Protein AF-A0A1F9YRW4-F1 (afdb_monomer)

Solvent-accessible surface area (backbone atoms only — not comparable to full-atom values): 12627 Å² total; per-residue (Å²): 135,84,85,78,81,83,81,86,73,70,52,74,70,51,42,56,53,51,49,54,50,50,54,56,54,31,66,38,73,42,62,32,37,52,99,95,42,75,45,77,42,35,56,62,56,47,38,81,71,40,98,48,92,55,56,71,68,54,58,54,47,44,49,69,75,41,102,52,38,41,52,76,59,59,68,38,43,66,58,55,49,48,53,54,50,53,51,51,50,51,40,52,52,56,49,52,53,53,52,49,59,38,47,64,80,78,55,66,49,76,66,49,51,51,54,53,50,54,51,32,61,77,59,68,55,49,73,68,59,51,52,54,51,48,54,55,46,54,53,49,52,53,50,55,48,54,52,39,52,53,53,52,48,55,52,48,50,63,48,48,68,82,74,55,76,44,72,74,55,46,53,49,50,52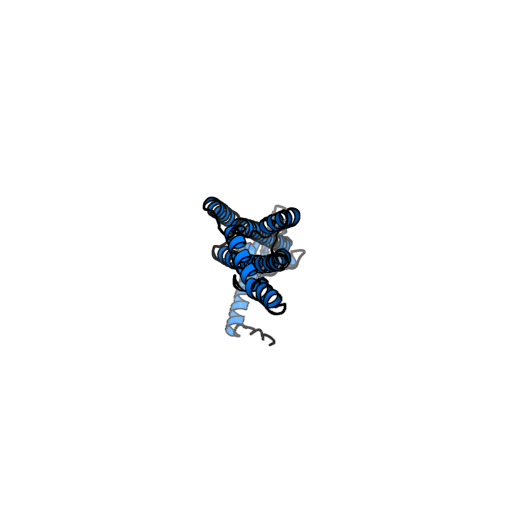,52,47,33,61,76,57,64,52,47,72,69,56,48,55,50,50,50,56,56,40,48,50,72,76,66,47,68,96,66,63,71,63,56,64,62,53,55,65,64,62,76,76,115

pLDDT: mean 85.44, std 13.88, range [39.53, 97.31]

Sequence (217 aa):
MKQRMNGYYLTPAGFSRASGLRERIAAVMVPVKMNGGTKYMRVADIDDATSVHITFCDIVREAIQGKGLDMDMLENIEARRRDALEAKEQASDVYKRALQTAWRDGRVTATERFLVEELRKHLEISEEQHRLLEIEIVRRLAQDHMEFRRIYRMVLEVALADRVISGPEGDILEGLRRVMRISRKEHEDLVKEVEVSVCGPPGCDKAASEEMLRVSR

Nearest PDB structures (foldseek):
  1utu-assembly1_A  TM=7.098E-01  e=7.280E+00  Homo sapiens
  2fmm-assembly1_E-2  TM=7.294E-01  e=6.555E+00  Homo sapiens
  3hu6-assembly1_A  TM=1.971E-01  e=2.419E+00  Homo sapiens

Secondary structure (DSSP, 8-state):
-----------HHHHHHHHHHHHHHHT-EEEEEETTEEEEEEGGGHHHHSSS---HHHHHHHHHHSSSEEHHHHHTHHHHHHHHHHHHHHHHHHHHHHHHHHTTTS---HHHHHHHHHHHHHTT--HHHHHHHHHHHHHHHHHHHHHHHHHHHHHHHHHTTTS---HHHHHHHHHHHHHTT--HHHHHHHHHHHHHHHH-STTHHHHHHHHHHHTT-

Radius of gyration: 34.43 Å; Cα contacts (8 Å, |Δi|>4): 131; chains: 1; bounding box: 100×35×89 Å

Structure (mmCIF, N/CA/C/O backbone):
data_AF-A0A1F9YRW4-F1
#
_entry.id   AF-A0A1F9YRW4-F1
#
loop_
_atom_site.group_PDB
_atom_site.id
_atom_site.type_symbol
_atom_site.label_atom_id
_atom_site.label_alt_id
_atom_site.label_comp_id
_atom_site.label_asym_id
_atom_site.label_entity_id
_atom_site.label_seq_id
_atom_site.pdbx_PDB_ins_code
_atom_site.Cartn_x
_atom_site.Cartn_y
_atom_site.Cartn_z
_atom_site.occupancy
_atom_site.B_iso_or_equiv
_atom_site.auth_seq_id
_atom_site.auth_comp_id
_atom_site.auth_asym_id
_atom_site.auth_atom_id
_atom_site.pdbx_PDB_model_num
ATOM 1 N N . MET A 1 1 ? 18.814 -13.203 17.967 1.00 50.06 1 MET A N 1
ATOM 2 C CA . MET A 1 1 ? 18.405 -12.478 19.193 1.00 50.06 1 MET A CA 1
ATOM 3 C C . MET A 1 1 ? 16.911 -12.679 19.395 1.00 50.06 1 MET A C 1
ATOM 5 O O . MET A 1 1 ? 16.150 -12.335 18.505 1.00 50.06 1 MET A O 1
ATOM 9 N N . LYS A 1 2 ? 16.490 -13.298 20.504 1.00 61.28 2 LYS A N 1
ATOM 10 C CA . LYS A 1 2 ? 15.071 -13.535 20.824 1.00 61.28 2 LYS A CA 1
ATOM 11 C C . LYS A 1 2 ? 14.555 -12.292 21.559 1.00 61.28 2 LYS A C 1
ATOM 13 O O . LYS A 1 2 ? 15.022 -12.020 22.663 1.00 61.28 2 LYS A O 1
ATOM 18 N N . GLN A 1 3 ? 13.679 -11.507 20.935 1.00 62.75 3 GLN A N 1
ATOM 19 C CA . GLN A 1 3 ? 13.088 -10.321 21.561 1.00 62.75 3 GLN A CA 1
ATOM 20 C C . GLN A 1 3 ? 12.291 -10.771 22.798 1.00 62.75 3 GLN A C 1
ATOM 22 O O . GLN A 1 3 ? 11.385 -11.595 22.687 1.00 62.75 3 GLN A O 1
ATOM 27 N N . ARG A 1 4 ? 12.668 -10.299 23.992 1.00 60.94 4 ARG A N 1
ATOM 28 C CA . ARG A 1 4 ? 11.878 -10.506 25.213 1.00 60.94 4 ARG A CA 1
ATOM 29 C C . ARG A 1 4 ? 10.867 -9.370 25.286 1.00 60.94 4 ARG A C 1
ATOM 31 O O . ARG A 1 4 ? 11.256 -8.214 25.407 1.00 60.94 4 ARG A O 1
ATOM 38 N N . MET A 1 5 ? 9.586 -9.695 25.148 1.00 62.00 5 MET A N 1
ATOM 39 C CA . MET A 1 5 ? 8.515 -8.719 25.311 1.00 62.00 5 MET A CA 1
ATOM 40 C C . MET A 1 5 ? 8.430 -8.353 26.796 1.00 62.00 5 MET A C 1
ATOM 42 O O . MET A 1 5 ? 8.149 -9.216 27.628 1.00 62.00 5 MET A O 1
ATOM 46 N N . ASN A 1 6 ? 8.712 -7.097 27.142 1.00 67.38 6 ASN A N 1
ATOM 47 C CA . ASN A 1 6 ? 8.473 -6.602 28.494 1.00 67.38 6 ASN A CA 1
ATOM 48 C C . ASN A 1 6 ? 6.956 -6.517 28.696 1.00 67.38 6 ASN A C 1
ATOM 50 O O . ASN A 1 6 ? 6.293 -5.669 28.104 1.00 67.38 6 ASN A O 1
ATOM 54 N N . GLY A 1 7 ? 6.402 -7.429 29.493 1.00 70.69 7 GLY A N 1
ATOM 55 C CA . GLY A 1 7 ? 5.008 -7.360 29.917 1.00 70.69 7 GLY A CA 1
ATOM 56 C C . GLY A 1 7 ? 4.849 -6.248 30.946 1.00 70.69 7 GLY A C 1
ATOM 57 O O . GLY A 1 7 ? 5.375 -6.353 32.053 1.00 70.69 7 GLY A O 1
ATOM 58 N N . TYR A 1 8 ? 4.150 -5.177 30.582 1.00 79.19 8 TYR A N 1
ATOM 59 C CA . TYR A 1 8 ? 3.763 -4.136 31.527 1.00 79.19 8 TYR A CA 1
ATOM 60 C C . TYR A 1 8 ? 2.470 -4.565 32.221 1.00 79.19 8 TYR A C 1
ATOM 62 O O . TYR A 1 8 ? 1.441 -4.742 31.571 1.00 79.19 8 TYR A O 1
ATOM 70 N N . TYR A 1 9 ? 2.528 -4.729 33.540 1.00 84.44 9 TYR A N 1
ATOM 71 C CA . TYR A 1 9 ? 1.367 -5.030 34.373 1.00 84.44 9 TYR A CA 1
ATOM 72 C C . TYR A 1 9 ? 0.992 -3.805 35.199 1.00 84.44 9 TYR A C 1
ATOM 74 O O . TYR A 1 9 ? 1.845 -2.993 35.564 1.00 84.44 9 TYR A O 1
ATOM 82 N N . LEU A 1 10 ? -0.294 -3.683 35.521 1.00 90.06 10 LEU A N 1
ATOM 83 C CA . LEU A 1 10 ? -0.730 -2.701 36.503 1.00 90.06 10 LEU A CA 1
ATOM 84 C C . LEU A 1 10 ? -0.132 -3.047 37.871 1.00 90.06 10 LEU A C 1
ATOM 86 O O . LEU A 1 10 ? -0.055 -4.215 38.254 1.00 90.06 10 LEU A O 1
ATOM 90 N N . THR A 1 11 ? 0.247 -2.022 38.636 1.00 94.19 11 THR A N 1
ATOM 91 C CA . THR A 1 11 ? 0.536 -2.199 40.065 1.00 94.19 11 THR A CA 1
ATOM 92 C C . THR A 1 11 ? -0.708 -2.742 40.773 1.00 94.19 11 THR A C 1
ATOM 94 O O . THR A 1 11 ? -1.817 -2.502 40.292 1.00 94.19 11 THR A O 1
ATOM 97 N N . PRO A 1 12 ? -0.588 -3.400 41.940 1.00 93.50 12 PRO A N 1
ATOM 98 C CA . PRO A 1 12 ? -1.755 -3.894 42.675 1.00 93.50 12 PRO A CA 1
ATOM 99 C C . PRO A 1 12 ? -2.827 -2.814 42.900 1.00 93.50 12 PRO A C 1
ATOM 101 O O . PRO A 1 12 ? -4.007 -3.038 42.650 1.00 93.50 12 PRO A O 1
ATOM 104 N N . ALA A 1 13 ? -2.410 -1.593 43.253 1.00 94.19 13 ALA A N 1
ATOM 105 C CA . ALA A 1 13 ? -3.314 -0.449 43.377 1.00 94.19 13 ALA A CA 1
ATOM 106 C C . ALA A 1 13 ? -3.946 -0.033 42.033 1.00 94.19 13 ALA A C 1
ATOM 108 O O . ALA A 1 13 ? -5.123 0.327 41.980 1.00 94.19 13 ALA A O 1
ATOM 109 N N . GLY A 1 14 ? -3.181 -0.075 40.936 1.00 93.94 14 GLY A N 1
ATOM 110 C CA . GLY A 1 14 ? -3.691 0.163 39.586 1.00 93.94 14 GLY A CA 1
ATOM 111 C C . GLY A 1 14 ? -4.725 -0.877 39.159 1.00 93.94 14 GLY A C 1
ATOM 112 O O . GLY A 1 14 ? -5.768 -0.504 38.626 1.00 93.94 14 GLY A O 1
ATOM 113 N N . PHE A 1 15 ? -4.474 -2.152 39.457 1.00 92.69 15 PHE A N 1
ATOM 114 C CA . PHE A 1 15 ? -5.386 -3.254 39.177 1.00 92.69 15 PHE A CA 1
ATOM 115 C C . PHE A 1 15 ? -6.702 -3.094 39.941 1.00 92.69 15 PHE A C 1
ATOM 117 O O . PHE A 1 15 ? -7.757 -3.121 39.318 1.00 92.69 15 PHE A O 1
ATOM 124 N N . SER A 1 16 ? -6.668 -2.820 41.251 1.00 94.94 16 SER A N 1
ATOM 125 C CA . SER A 1 16 ? -7.894 -2.609 42.036 1.00 94.94 16 SER A CA 1
ATOM 126 C C . SER A 1 16 ? -8.743 -1.454 41.499 1.00 94.94 16 SER A C 1
ATOM 128 O O . SER A 1 16 ? -9.963 -1.577 41.396 1.00 94.94 16 SER A O 1
ATOM 130 N N . ARG A 1 17 ? -8.111 -0.342 41.093 1.00 94.00 17 ARG A N 1
ATOM 131 C CA . ARG A 1 17 ? -8.827 0.783 40.465 1.00 94.00 17 ARG A CA 1
ATOM 132 C C . ARG A 1 17 ? -9.439 0.402 39.119 1.00 94.00 17 ARG A C 1
ATOM 134 O O . ARG A 1 17 ? -10.584 0.759 38.858 1.00 94.00 17 ARG A O 1
ATOM 141 N N . ALA A 1 18 ? -8.693 -0.310 38.277 1.00 92.56 18 ALA A N 1
ATOM 142 C CA . ALA A 1 18 ? -9.182 -0.767 36.980 1.00 92.56 18 ALA A CA 1
ATOM 143 C C . ALA A 1 18 ? -10.351 -1.756 37.131 1.00 92.56 18 ALA A C 1
ATOM 145 O O . ALA A 1 18 ? -11.354 -1.621 36.435 1.00 92.56 18 ALA A O 1
ATOM 146 N N . SER A 1 19 ? -10.267 -2.686 38.084 1.00 92.94 19 SER A N 1
ATOM 147 C CA . SER A 1 19 ? -11.342 -3.630 38.402 1.00 92.94 19 SER A CA 1
ATOM 148 C C . SER A 1 19 ? -12.598 -2.918 38.896 1.00 92.94 19 SER A C 1
ATOM 150 O O . SER A 1 19 ? -13.676 -3.170 38.365 1.00 92.94 19 SER A O 1
ATOM 152 N N . GLY A 1 20 ? -12.462 -1.950 39.809 1.00 95.12 20 GLY A N 1
ATOM 153 C CA . GLY A 1 20 ? -13.598 -1.142 40.260 1.00 95.12 20 GLY A CA 1
ATOM 154 C C . GLY A 1 20 ? -14.231 -0.317 39.131 1.00 95.12 20 GLY A C 1
ATOM 155 O O . GLY A 1 20 ? -15.450 -0.165 39.075 1.00 95.12 20 GLY A O 1
ATOM 156 N N . LEU A 1 21 ? -13.432 0.184 38.181 1.00 93.88 21 LEU A N 1
ATOM 157 C CA . LEU A 1 21 ? -13.958 0.850 36.986 1.00 93.88 21 LEU A CA 1
ATOM 158 C C . LEU A 1 21 ? -14.728 -0.130 36.090 1.00 93.88 21 LEU A C 1
ATOM 160 O O . LEU A 1 21 ? -15.828 0.193 35.645 1.00 93.88 21 LEU A O 1
ATOM 164 N N . ARG A 1 22 ? -14.171 -1.323 35.854 1.00 93.31 22 ARG A N 1
ATOM 165 C CA . ARG A 1 22 ? -14.809 -2.376 35.057 1.00 93.31 22 ARG A CA 1
ATOM 166 C C . ARG A 1 22 ? -16.153 -2.778 35.652 1.00 93.31 22 ARG A C 1
ATOM 168 O O . ARG A 1 22 ? -17.130 -2.822 34.919 1.00 93.31 22 ARG A O 1
ATOM 175 N N . GLU A 1 23 ? -16.217 -3.015 36.960 1.00 94.50 23 GLU A N 1
ATOM 176 C CA . GLU A 1 23 ? -17.456 -3.367 37.671 1.00 94.50 23 GLU A CA 1
ATOM 177 C C . GLU A 1 23 ? -18.516 -2.270 37.559 1.00 94.50 23 GLU A C 1
ATOM 179 O O . GLU A 1 23 ? -19.681 -2.550 37.279 1.00 94.50 23 GLU A O 1
ATOM 184 N N . ARG A 1 24 ? -18.107 -1.004 37.698 1.00 94.06 24 ARG A N 1
ATOM 185 C CA . ARG A 1 24 ? -19.016 0.131 37.520 1.00 94.06 24 ARG A CA 1
ATOM 186 C C . ARG A 1 24 ? -19.596 0.195 36.114 1.00 94.06 24 ARG A C 1
ATOM 188 O O . ARG A 1 24 ? -20.793 0.415 35.988 1.00 94.06 24 ARG A O 1
ATOM 195 N N . ILE A 1 25 ? -18.769 0.023 35.079 1.00 93.44 25 ILE A N 1
ATOM 196 C CA . ILE A 1 25 ? -19.223 0.046 33.678 1.00 93.44 25 ILE A CA 1
ATOM 197 C C . ILE A 1 25 ? -20.096 -1.179 33.380 1.00 93.44 25 ILE A C 1
ATOM 199 O O . ILE A 1 25 ? -21.133 -1.050 32.740 1.00 93.44 25 ILE A O 1
ATOM 203 N N . ALA A 1 26 ? -19.718 -2.347 33.898 1.00 93.00 26 ALA A N 1
ATOM 204 C CA . ALA A 1 26 ? -20.451 -3.601 33.757 1.00 93.00 26 ALA A CA 1
ATOM 205 C C . ALA A 1 26 ? -21.897 -3.508 34.268 1.00 93.00 26 ALA A C 1
ATOM 207 O O . ALA A 1 26 ? -22.795 -4.088 33.662 1.00 93.00 26 ALA A O 1
ATOM 208 N N . ALA A 1 27 ? -22.128 -2.753 35.347 1.00 93.94 27 ALA A N 1
ATOM 209 C CA . ALA A 1 27 ? -23.449 -2.559 35.939 1.00 93.94 27 ALA A CA 1
ATOM 210 C C . ALA A 1 27 ? -24.330 -1.516 35.219 1.00 93.94 27 ALA A C 1
ATOM 212 O O . ALA A 1 27 ? -25.505 -1.380 35.563 1.00 93.94 27 ALA A O 1
ATOM 213 N N . VAL A 1 28 ? -23.797 -0.763 34.248 1.00 93.00 28 VAL A N 1
ATOM 214 C CA . VAL A 1 28 ? -24.567 0.270 33.535 1.00 93.00 28 VAL A CA 1
ATOM 215 C C . VAL A 1 28 ? -25.634 -0.386 32.661 1.00 93.00 28 VAL A C 1
ATOM 217 O O . VAL A 1 28 ? -25.338 -1.292 31.886 1.00 93.00 28 VAL A O 1
ATOM 220 N N . MET A 1 29 ? -26.870 0.105 32.765 1.00 91.88 29 MET A N 1
ATOM 221 C CA . MET A 1 29 ? -27.978 -0.292 31.895 1.00 91.88 29 MET A CA 1
ATOM 222 C C . MET A 1 29 ? -27.952 0.534 30.612 1.00 91.88 29 MET A C 1
ATOM 224 O O . MET A 1 29 ? -28.029 1.762 30.663 1.00 91.88 29 MET A O 1
ATOM 228 N N . VAL A 1 30 ? -27.883 -0.137 29.466 1.00 90.81 30 VAL A N 1
ATOM 229 C CA . VAL A 1 30 ? -27.821 0.494 28.146 1.00 90.81 30 VAL A CA 1
ATOM 230 C C . VAL A 1 30 ? -28.976 0.023 27.258 1.00 90.81 30 VAL A C 1
ATOM 232 O O . VAL A 1 30 ? -29.364 -1.145 27.332 1.00 90.81 30 VAL A O 1
ATOM 235 N N . PRO A 1 31 ? -29.560 0.915 26.437 1.00 91.31 31 PRO A N 1
ATOM 236 C CA . PRO A 1 31 ? -30.550 0.531 25.442 1.00 91.31 31 PRO A CA 1
ATOM 237 C C . PRO A 1 31 ? -29.864 -0.176 24.267 1.00 91.31 31 PRO A C 1
ATOM 239 O O . PRO A 1 31 ? -28.989 0.396 23.615 1.00 91.31 31 PRO A O 1
ATOM 242 N N . VAL A 1 32 ? -30.294 -1.402 23.985 1.00 91.25 32 VAL A N 1
ATOM 243 C CA . VAL A 1 32 ? -29.816 -2.228 22.875 1.00 91.25 32 VAL A CA 1
ATOM 244 C C . VAL A 1 32 ? -30.978 -2.513 21.929 1.00 91.25 32 VAL A C 1
ATOM 246 O O . VAL A 1 32 ? -32.051 -2.943 22.360 1.00 91.25 32 VAL A O 1
ATOM 249 N N . LYS A 1 33 ? -30.788 -2.251 20.638 1.00 91.38 33 LYS A N 1
ATOM 250 C CA . LYS A 1 33 ? -31.767 -2.570 19.599 1.00 91.38 33 LYS A CA 1
ATOM 251 C C . LYS A 1 33 ? -31.717 -4.057 19.261 1.00 91.38 33 LYS A C 1
ATOM 253 O O . LYS A 1 33 ? -30.645 -4.602 19.012 1.00 91.38 33 LYS A O 1
ATOM 258 N N . MET A 1 34 ? -32.887 -4.689 19.257 1.00 87.31 34 MET A N 1
ATOM 259 C CA . MET A 1 34 ? -33.100 -6.096 18.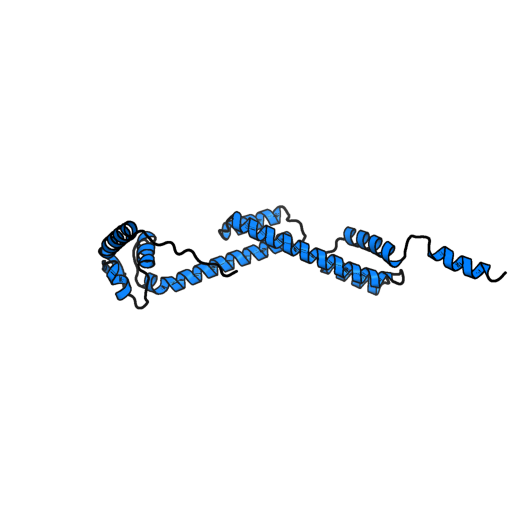916 1.00 87.31 34 MET A CA 1
ATOM 260 C C . MET A 1 34 ? -34.413 -6.226 18.146 1.00 87.31 34 MET A C 1
ATOM 262 O O . MET A 1 34 ? -35.455 -5.821 18.664 1.00 87.31 34 MET A O 1
ATOM 266 N N . ASN A 1 35 ? -34.394 -6.799 16.939 1.00 78.69 35 ASN A N 1
ATOM 267 C CA . ASN A 1 35 ? -35.601 -7.135 16.165 1.00 78.69 35 ASN A CA 1
ATOM 268 C C . ASN A 1 35 ? -36.640 -5.991 16.076 1.00 78.69 35 ASN A C 1
ATOM 270 O O . ASN A 1 35 ? -37.840 -6.210 16.229 1.00 78.69 35 ASN A O 1
ATOM 274 N N . GLY A 1 36 ? -36.179 -4.747 15.886 1.00 78.69 36 GLY A N 1
ATOM 275 C CA . GLY A 1 36 ? -37.037 -3.556 15.782 1.00 78.69 36 GLY A CA 1
ATOM 276 C C . GLY A 1 36 ? -37.523 -2.954 17.111 1.00 78.69 36 GLY A C 1
ATOM 277 O O . GLY A 1 36 ? -38.165 -1.906 17.095 1.00 78.69 36 GLY A O 1
ATOM 278 N N . GLY A 1 37 ? -37.197 -3.565 18.254 1.00 84.56 37 GLY A N 1
ATOM 279 C CA . GLY A 1 37 ? -37.450 -3.040 19.598 1.00 84.56 37 GLY A CA 1
ATOM 280 C C . GLY A 1 37 ? -36.170 -2.618 20.324 1.00 84.56 37 GLY A C 1
ATOM 281 O O . GLY A 1 37 ? -35.065 -2.975 19.924 1.00 84.56 37 GLY A O 1
ATOM 282 N N . THR A 1 38 ? -36.315 -1.871 21.420 1.00 90.62 38 THR A N 1
ATOM 283 C CA . THR A 1 38 ? -35.196 -1.497 22.301 1.00 90.62 38 THR A CA 1
ATOM 284 C C . THR A 1 38 ? -35.349 -2.207 23.638 1.00 90.62 38 THR A C 1
ATOM 286 O O . THR A 1 38 ? -36.368 -2.050 24.311 1.00 90.62 38 THR A O 1
ATOM 289 N N . LYS A 1 39 ? -34.328 -2.957 24.050 1.00 90.88 39 LYS A N 1
ATOM 290 C CA . LYS A 1 39 ? -34.265 -3.629 25.349 1.00 90.88 39 LYS A CA 1
ATOM 291 C C . LYS A 1 39 ? -33.147 -3.022 26.186 1.00 90.88 39 LYS A C 1
ATOM 293 O O . LYS A 1 39 ? -32.053 -2.788 25.688 1.00 90.88 39 LYS A O 1
ATOM 298 N N . TYR A 1 40 ? -33.414 -2.775 27.464 1.00 90.94 40 TYR A N 1
ATOM 299 C CA . TYR A 1 40 ? -32.378 -2.346 28.400 1.00 90.94 40 TYR A CA 1
ATOM 300 C C . TYR A 1 40 ? -31.663 -3.565 28.978 1.00 90.94 40 TYR A C 1
ATOM 302 O O . TYR A 1 40 ? -32.309 -4.482 29.488 1.00 90.94 40 TYR A O 1
ATOM 310 N N . MET A 1 41 ? -30.337 -3.571 28.888 1.00 91.88 41 MET A N 1
ATOM 311 C CA . MET A 1 41 ? -29.474 -4.677 29.317 1.00 91.88 41 MET A CA 1
ATOM 312 C C . MET A 1 41 ? -28.290 -4.106 30.095 1.00 91.88 41 MET A C 1
ATOM 314 O O . MET A 1 41 ? -27.869 -2.982 29.810 1.00 91.88 41 MET A O 1
ATOM 318 N N . ARG A 1 42 ? -27.735 -4.847 31.062 1.00 92.94 42 ARG A N 1
ATOM 319 C CA . ARG A 1 42 ? -26.445 -4.450 31.645 1.00 92.94 42 ARG A CA 1
ATOM 320 C C . ARG A 1 42 ? -25.351 -4.718 30.630 1.00 92.94 42 ARG A C 1
ATOM 322 O O . ARG A 1 42 ? -25.408 -5.737 29.953 1.00 92.94 42 ARG A O 1
ATOM 329 N N . VAL A 1 43 ? -24.323 -3.873 30.588 1.00 91.50 43 VAL A N 1
ATOM 330 C CA . VAL A 1 43 ? -23.171 -4.072 29.689 1.00 91.50 43 VAL A CA 1
ATOM 331 C C . VAL A 1 43 ? -22.544 -5.463 29.859 1.00 91.50 43 VAL A C 1
ATOM 333 O O . VAL A 1 43 ? -22.122 -6.060 28.876 1.00 91.50 43 VAL A O 1
ATOM 336 N N . ALA A 1 44 ? -22.515 -5.997 31.085 1.00 91.56 44 ALA A N 1
ATOM 337 C CA . ALA A 1 44 ? -21.989 -7.335 31.359 1.00 91.56 44 ALA A CA 1
ATOM 338 C C . ALA A 1 44 ? -22.797 -8.483 30.739 1.00 91.56 44 ALA A C 1
ATOM 340 O O . ALA A 1 44 ? -22.208 -9.511 30.438 1.00 91.56 44 ALA A O 1
ATOM 341 N N . ASP A 1 45 ? -24.108 -8.311 30.548 1.00 92.31 45 ASP A N 1
ATOM 342 C CA . ASP A 1 45 ? -24.993 -9.379 30.066 1.00 92.31 45 ASP A CA 1
ATOM 343 C C . ASP A 1 45 ? -25.097 -9.394 28.523 1.00 92.31 45 ASP A C 1
ATOM 345 O O . ASP A 1 45 ? -25.836 -10.197 27.961 1.00 92.31 45 ASP A O 1
ATOM 349 N N . ILE A 1 46 ? -24.429 -8.462 27.828 1.00 90.25 46 ILE A N 1
ATOM 350 C CA . ILE A 1 46 ? -24.543 -8.304 26.367 1.00 90.25 46 ILE A CA 1
ATOM 351 C C . ILE A 1 46 ? -23.800 -9.416 25.625 1.00 90.25 46 ILE A C 1
ATOM 353 O O . ILE A 1 46 ? -24.341 -9.937 24.658 1.00 90.25 46 ILE A O 1
ATOM 357 N N . ASP A 1 47 ? -22.608 -9.792 26.093 1.00 90.31 47 ASP A N 1
ATOM 358 C CA . ASP A 1 47 ? -21.813 -10.881 25.503 1.00 90.31 47 ASP A CA 1
ATOM 359 C C . ASP A 1 47 ? -22.560 -12.224 25.581 1.00 90.31 47 ASP A C 1
ATOM 361 O O . ASP A 1 47 ? -22.670 -12.944 24.594 1.00 90.31 47 ASP A O 1
ATOM 365 N N . ASP A 1 48 ? -23.195 -12.508 26.723 1.00 88.44 48 ASP A N 1
ATOM 366 C CA . ASP A 1 48 ? -24.018 -13.713 26.908 1.00 88.44 48 ASP A CA 1
ATOM 367 C C . ASP A 1 48 ? -25.286 -13.715 26.033 1.00 88.44 48 ASP A C 1
ATOM 369 O O . ASP A 1 48 ? -25.888 -14.764 25.794 1.00 88.44 48 ASP A O 1
ATOM 373 N N . ALA A 1 49 ? -25.734 -12.538 25.588 1.00 86.75 49 ALA A N 1
ATOM 374 C CA . ALA A 1 49 ? -26.908 -12.385 24.738 1.00 86.75 49 ALA A CA 1
ATOM 375 C C . ALA A 1 49 ? -26.582 -12.458 23.237 1.00 86.75 49 ALA A C 1
ATOM 377 O O . ALA A 1 49 ? -27.516 -12.568 22.439 1.00 86.75 49 ALA A O 1
ATOM 378 N N . THR A 1 50 ? -25.305 -12.379 22.849 1.00 85.12 50 THR A N 1
ATOM 379 C CA . THR A 1 50 ? -24.855 -12.518 21.460 1.00 85.12 50 THR A CA 1
ATOM 380 C C . THR A 1 50 ? -24.496 -13.961 21.127 1.00 85.12 50 THR A C 1
ATOM 382 O O . THR A 1 50 ? -24.023 -14.722 21.965 1.00 85.12 50 THR A O 1
ATOM 385 N N . SER A 1 51 ? -24.710 -14.357 19.872 1.00 85.75 51 SER A N 1
ATOM 386 C CA . SER A 1 51 ? -24.344 -15.696 19.383 1.00 85.75 51 SER A CA 1
ATOM 387 C C . SER A 1 51 ? -22.832 -15.899 19.208 1.00 85.75 51 SER A C 1
ATOM 389 O O . SER A 1 51 ? -22.363 -17.031 19.078 1.00 85.75 51 SER A O 1
ATOM 391 N N . VAL A 1 52 ? -22.068 -14.806 19.221 1.00 86.81 52 VAL A N 1
ATOM 392 C CA . VAL A 1 52 ? -20.608 -14.764 19.102 1.00 86.81 52 VAL A CA 1
ATOM 393 C C . VAL A 1 52 ? -20.035 -14.151 20.376 1.00 86.81 52 VAL A C 1
ATOM 395 O O . VAL A 1 52 ? -20.643 -13.248 20.941 1.00 86.81 52 VAL A O 1
ATOM 398 N N . HIS A 1 53 ? -18.860 -14.610 20.811 1.00 87.00 53 HIS A N 1
ATOM 399 C CA . HIS A 1 53 ? -18.146 -13.979 21.920 1.00 87.00 53 HIS A CA 1
ATOM 400 C C . HIS A 1 53 ? -17.591 -12.615 21.508 1.00 87.00 53 HIS A C 1
ATOM 402 O O . HIS A 1 53 ? -16.756 -12.524 20.605 1.00 87.00 53 HIS A O 1
ATOM 408 N N . ILE A 1 54 ? -18.010 -11.562 22.202 1.00 89.25 54 ILE A N 1
ATOM 409 C CA . ILE A 1 54 ? -17.596 -10.183 21.963 1.00 89.25 54 ILE A CA 1
ATOM 410 C C . ILE A 1 54 ? -16.871 -9.667 23.196 1.00 89.25 54 ILE A C 1
ATOM 412 O O . ILE A 1 54 ? -17.330 -9.775 24.332 1.00 89.25 54 ILE A O 1
ATOM 416 N N . THR A 1 55 ? -15.720 -9.030 22.989 1.00 90.62 55 THR A N 1
ATOM 417 C CA . THR A 1 55 ? -14.973 -8.501 24.128 1.00 90.62 55 THR A CA 1
ATOM 418 C C . THR A 1 55 ? -15.720 -7.340 24.789 1.00 90.62 55 THR A C 1
ATOM 420 O O . THR A 1 55 ? -16.299 -6.475 24.129 1.00 90.62 55 THR A O 1
ATOM 423 N N . PHE A 1 56 ? -15.621 -7.247 26.118 1.00 90.69 56 PHE A N 1
ATOM 424 C CA . PHE A 1 56 ? -16.163 -6.120 26.885 1.00 90.69 56 PHE A CA 1
ATOM 425 C C . PHE A 1 56 ? -15.711 -4.756 26.331 1.00 90.69 56 PHE A C 1
ATOM 427 O O . PHE A 1 56 ? -16.479 -3.797 26.283 1.00 90.69 56 PHE A O 1
ATOM 434 N N . CYS A 1 57 ? -14.459 -4.672 25.873 1.00 90.12 57 CYS A N 1
ATOM 435 C CA . CYS A 1 57 ? -13.902 -3.469 25.262 1.00 90.12 57 CYS A CA 1
ATOM 436 C C . CYS A 1 57 ? -14.598 -3.095 23.950 1.00 90.12 57 CYS A C 1
ATOM 438 O O . CYS A 1 57 ? -14.742 -1.907 23.667 1.00 90.12 57 CYS A O 1
ATOM 440 N N . ASP A 1 58 ? -15.012 -4.078 23.153 1.00 89.69 58 ASP A N 1
ATOM 441 C CA . ASP A 1 58 ? -15.701 -3.844 21.887 1.00 89.69 58 ASP A CA 1
ATOM 442 C C . ASP A 1 58 ? -17.124 -3.348 22.118 1.00 89.69 58 ASP A C 1
ATOM 444 O O . ASP A 1 58 ? -17.509 -2.344 21.526 1.00 89.69 58 ASP A O 1
ATOM 448 N N . ILE A 1 59 ? -17.849 -3.950 23.064 1.00 90.50 59 ILE A N 1
ATOM 449 C CA . ILE A 1 59 ? -19.187 -3.496 23.472 1.00 90.50 59 ILE A CA 1
ATOM 450 C C . ILE A 1 59 ? -19.134 -2.038 23.944 1.00 90.50 59 ILE A C 1
ATOM 452 O O . ILE A 1 59 ? -19.904 -1.194 23.486 1.00 90.50 59 ILE A O 1
ATOM 456 N N . VAL A 1 60 ? -18.184 -1.712 24.829 1.00 90.75 60 VAL A N 1
ATOM 457 C CA . VAL A 1 60 ? -18.005 -0.341 25.330 1.00 90.75 60 VAL A CA 1
ATOM 458 C C . VAL A 1 60 ? -17.614 0.617 24.203 1.00 90.75 60 VAL A C 1
ATOM 460 O O . VAL A 1 60 ? -18.107 1.743 24.154 1.00 90.75 60 VAL A O 1
ATOM 463 N N . ARG A 1 61 ? -16.747 0.192 23.278 1.00 89.12 61 ARG A N 1
ATOM 464 C CA . ARG A 1 61 ? -16.335 1.017 22.137 1.00 89.12 61 ARG A CA 1
ATOM 465 C C . ARG A 1 61 ? -17.516 1.340 21.226 1.00 89.12 61 ARG A C 1
ATOM 467 O O . ARG A 1 61 ? -17.703 2.511 20.907 1.00 89.12 61 ARG A O 1
ATOM 474 N N . GLU A 1 62 ? -18.313 0.344 20.849 1.00 89.00 62 GLU A N 1
ATOM 475 C CA . GLU A 1 62 ? -19.496 0.551 20.007 1.00 89.00 62 GLU A CA 1
ATOM 476 C C . GLU A 1 62 ? -20.542 1.416 20.727 1.00 89.00 62 GLU A C 1
ATOM 478 O O . GLU A 1 62 ? -21.143 2.288 20.104 1.00 89.00 62 GLU A O 1
ATOM 483 N N . ALA A 1 63 ? -20.698 1.266 22.048 1.00 86.88 63 ALA A N 1
ATOM 484 C CA . ALA A 1 63 ? -21.591 2.110 22.843 1.00 86.88 63 ALA A CA 1
ATOM 485 C C . ALA A 1 63 ? -21.179 3.593 22.846 1.00 86.88 63 ALA A C 1
ATOM 487 O O . ALA A 1 63 ? -22.043 4.466 22.893 1.00 86.88 63 ALA A O 1
ATOM 488 N N . ILE A 1 64 ? -19.873 3.884 22.814 1.00 87.12 64 ILE A N 1
ATOM 489 C CA . ILE A 1 64 ? -19.340 5.257 22.810 1.00 87.12 64 ILE A CA 1
ATOM 490 C C . ILE A 1 64 ? -19.355 5.864 21.402 1.00 87.12 64 ILE A C 1
ATOM 492 O O . ILE A 1 64 ? -19.622 7.054 21.249 1.00 87.12 64 ILE A O 1
ATOM 496 N N . GLN A 1 65 ? -19.018 5.075 20.379 1.00 82.88 65 GLN A N 1
ATOM 497 C CA . GLN A 1 65 ? -18.877 5.555 19.000 1.00 82.88 65 GLN A CA 1
ATOM 498 C C . GLN A 1 65 ? -20.213 5.605 18.247 1.00 82.88 65 GLN A C 1
ATOM 500 O O . GLN A 1 65 ? -20.395 6.443 17.363 1.00 82.88 65 GLN A O 1
ATOM 505 N N . GLY A 1 66 ? -21.142 4.707 18.574 1.00 72.06 66 GLY A N 1
ATOM 506 C CA . GLY A 1 66 ? -22.443 4.602 17.928 1.00 72.06 66 GLY A CA 1
ATOM 507 C C . GLY A 1 66 ? -23.498 5.541 18.517 1.00 72.06 66 GLY A C 1
ATOM 508 O O . GLY A 1 66 ? -23.388 6.039 19.633 1.00 72.06 66 GLY A O 1
ATOM 509 N N . LYS A 1 67 ? -24.604 5.728 17.786 1.00 71.94 67 LYS A N 1
ATOM 510 C CA . LYS A 1 67 ? -25.826 6.393 18.292 1.00 71.94 67 LYS A CA 1
ATOM 511 C C . LYS A 1 67 ? -26.719 5.446 19.122 1.00 71.94 67 LYS A C 1
ATOM 513 O O . LYS A 1 67 ? -27.924 5.667 19.223 1.00 71.94 67 LYS A O 1
ATOM 518 N N . GLY A 1 68 ? -26.149 4.369 19.659 1.00 79.88 68 GLY A N 1
ATOM 519 C CA . GLY A 1 68 ? -26.848 3.281 20.345 1.00 79.88 68 GLY A CA 1
ATOM 520 C C . GLY A 1 68 ? -26.265 1.916 19.983 1.00 79.88 68 GLY A C 1
ATOM 521 O O . GLY A 1 68 ? -25.621 1.774 18.945 1.00 79.88 68 GLY A O 1
ATOM 522 N N . LEU A 1 69 ? -26.492 0.929 20.848 1.00 88.19 69 LEU A N 1
ATOM 523 C CA . LEU A 1 69 ? -26.080 -0.453 20.620 1.00 88.19 69 LEU A CA 1
ATOM 524 C C . LEU A 1 69 ? -27.133 -1.188 19.794 1.00 88.19 69 LEU A C 1
ATOM 526 O O . LEU A 1 69 ? -28.334 -1.015 20.010 1.00 88.19 69 LEU A O 1
ATOM 530 N N . ASP A 1 70 ? -26.675 -2.015 18.867 1.00 90.31 70 ASP A N 1
ATOM 531 C CA . ASP A 1 70 ? -27.504 -2.813 17.970 1.00 90.31 70 ASP A CA 1
ATOM 532 C C . ASP A 1 70 ? -26.912 -4.223 17.909 1.00 90.31 70 ASP A C 1
ATOM 534 O O . ASP A 1 70 ? -25.714 -4.362 17.652 1.00 90.31 70 ASP A O 1
ATOM 538 N N . MET A 1 71 ? -27.715 -5.247 18.209 1.00 89.00 71 MET A N 1
ATOM 539 C CA . MET A 1 71 ? -27.210 -6.622 18.304 1.00 89.00 71 MET A CA 1
ATOM 540 C C . MET A 1 71 ? -26.661 -7.133 16.976 1.00 89.00 71 MET A C 1
ATOM 542 O O . MET A 1 71 ? -25.590 -7.735 16.972 1.00 89.00 71 MET A O 1
ATOM 546 N N . ASP A 1 72 ? -27.307 -6.815 15.853 1.00 88.44 72 ASP A N 1
ATOM 547 C CA . ASP A 1 72 ? -26.852 -7.273 14.536 1.00 88.44 72 ASP A CA 1
ATOM 548 C C . ASP A 1 72 ? -25.476 -6.668 14.208 1.00 88.44 72 ASP A C 1
ATOM 550 O O . ASP A 1 72 ? -24.601 -7.313 13.624 1.00 88.44 72 ASP A O 1
ATOM 554 N N . MET A 1 73 ? -25.247 -5.420 14.628 1.00 86.75 73 MET A N 1
ATOM 555 C CA . MET A 1 73 ? -23.953 -4.754 14.470 1.00 86.75 73 MET A CA 1
ATOM 556 C C . MET A 1 73 ? -22.878 -5.324 15.390 1.00 86.75 73 MET A C 1
ATOM 558 O O . MET A 1 73 ? -21.713 -5.362 14.977 1.00 86.75 73 MET A O 1
ATOM 562 N N . LEU A 1 74 ? -23.247 -5.709 16.616 1.00 88.44 74 LEU A N 1
ATOM 563 C CA . LEU A 1 74 ? -22.354 -6.300 17.611 1.00 88.44 74 LEU A CA 1
ATOM 564 C C . LEU A 1 74 ? -21.854 -7.675 17.145 1.00 88.44 74 LEU A C 1
ATOM 566 O O . LEU A 1 74 ? -20.647 -7.911 17.121 1.00 88.44 74 LEU A O 1
ATOM 570 N N . GLU A 1 75 ? -22.751 -8.541 16.676 1.00 89.56 75 GLU A N 1
ATOM 571 C CA . GLU A 1 75 ? -22.390 -9.881 16.192 1.00 89.56 75 GLU A CA 1
ATOM 572 C C . GLU A 1 75 ? -21.475 -9.840 14.958 1.00 89.56 75 GLU A C 1
ATOM 574 O O . GLU A 1 75 ? -20.628 -10.710 14.772 1.00 89.56 75 GLU A O 1
ATOM 579 N N . ASN A 1 76 ? -21.577 -8.782 14.148 1.00 89.44 76 ASN A N 1
ATOM 580 C CA . ASN A 1 76 ? -20.772 -8.600 12.940 1.00 89.44 76 ASN A CA 1
ATOM 581 C C . ASN A 1 76 ? -19.563 -7.660 13.120 1.00 89.44 76 ASN A C 1
ATOM 583 O O . ASN A 1 76 ? -18.975 -7.235 12.122 1.00 89.44 76 ASN A O 1
ATOM 587 N N . ILE A 1 77 ? -19.161 -7.306 14.351 1.00 88.31 77 ILE A N 1
ATOM 588 C CA . ILE A 1 77 ? -18.023 -6.390 14.595 1.00 88.31 77 ILE A CA 1
ATOM 589 C C . ILE A 1 77 ? -16.755 -6.861 13.883 1.00 88.31 77 ILE A C 1
ATOM 591 O O . ILE A 1 77 ? -16.076 -6.061 13.238 1.00 88.31 77 ILE A O 1
ATOM 595 N N . GLU A 1 78 ? -16.410 -8.142 14.013 1.00 85.31 78 GLU A N 1
ATOM 596 C CA . GLU A 1 78 ? -15.172 -8.671 13.438 1.00 85.31 78 GLU A CA 1
ATOM 597 C C . GLU A 1 78 ? -15.195 -8.653 11.911 1.00 85.31 78 GLU A C 1
ATOM 599 O O . GLU A 1 78 ? -14.205 -8.257 11.296 1.00 85.31 78 GLU A O 1
ATOM 604 N N . ALA A 1 79 ? -16.330 -9.019 11.308 1.00 88.19 79 ALA A N 1
ATOM 605 C CA . ALA A 1 79 ? -16.526 -8.953 9.865 1.00 88.19 79 ALA A CA 1
ATOM 606 C C . ALA A 1 79 ? -16.378 -7.508 9.365 1.00 88.19 79 ALA A C 1
ATOM 608 O O . ALA A 1 79 ? -15.511 -7.236 8.541 1.00 88.19 79 ALA A O 1
ATOM 609 N N . ARG A 1 80 ? -17.093 -6.549 9.972 1.00 89.00 80 ARG A N 1
ATOM 610 C CA . ARG A 1 80 ? -16.990 -5.121 9.614 1.00 89.00 80 ARG A CA 1
ATOM 611 C C . ARG A 1 80 ? -15.570 -4.577 9.753 1.00 89.00 80 ARG A C 1
ATOM 613 O O . ARG A 1 80 ? -15.133 -3.763 8.943 1.00 89.00 80 ARG A O 1
ATOM 620 N N . ARG A 1 81 ? -14.842 -4.990 10.795 1.00 87.56 81 ARG A N 1
ATOM 621 C CA . ARG A 1 81 ? -13.439 -4.591 10.992 1.00 87.56 81 ARG A CA 1
ATOM 622 C C . ARG A 1 81 ? -12.539 -5.154 9.909 1.00 87.56 81 ARG A C 1
ATOM 624 O O . ARG A 1 81 ? -11.668 -4.427 9.441 1.00 87.56 81 ARG A O 1
ATOM 631 N N . ARG A 1 82 ? -12.737 -6.417 9.532 1.00 88.25 82 ARG A N 1
ATOM 632 C CA . ARG A 1 82 ? -11.997 -7.047 8.440 1.00 88.25 82 ARG A CA 1
ATOM 633 C C . ARG A 1 82 ? -12.258 -6.312 7.131 1.00 88.25 82 ARG A C 1
ATOM 635 O O . ARG A 1 82 ? -11.301 -5.843 6.531 1.00 88.25 82 ARG A O 1
ATOM 642 N N . ASP A 1 83 ? -13.520 -6.084 6.785 1.00 92.00 83 ASP A N 1
ATOM 643 C CA . ASP A 1 83 ? -13.906 -5.372 5.563 1.00 92.00 83 ASP A CA 1
ATOM 644 C C . ASP A 1 83 ? -13.314 -3.952 5.527 1.00 92.00 83 ASP A C 1
ATOM 646 O O . ASP A 1 83 ? -12.807 -3.495 4.504 1.00 92.00 83 ASP A O 1
ATOM 650 N N . ALA A 1 84 ? -13.313 -3.247 6.663 1.00 89.38 84 ALA A N 1
ATOM 651 C CA . ALA A 1 84 ? -12.710 -1.921 6.771 1.00 89.38 84 ALA A CA 1
ATOM 652 C C . ALA A 1 84 ? -11.176 -1.940 6.636 1.00 89.38 84 ALA A C 1
ATOM 654 O O . ALA A 1 84 ? -10.596 -0.987 6.111 1.00 89.38 84 ALA A O 1
ATOM 655 N N . LEU A 1 85 ? -10.506 -2.989 7.123 1.00 89.69 85 LEU A N 1
ATOM 656 C CA . LEU A 1 85 ? -9.065 -3.173 6.941 1.00 89.69 85 LEU A CA 1
ATOM 657 C C . LEU A 1 85 ? -8.735 -3.501 5.484 1.00 89.69 85 LEU A C 1
ATOM 659 O O . LEU A 1 85 ? -7.852 -2.859 4.921 1.00 89.69 85 LEU A O 1
ATOM 663 N N . GLU A 1 86 ? -9.482 -4.414 4.866 1.00 93.62 86 GLU A N 1
ATOM 664 C CA . GLU A 1 86 ? -9.336 -4.773 3.452 1.00 93.62 86 GLU A CA 1
ATOM 665 C C . GLU A 1 86 ? -9.577 -3.558 2.546 1.00 93.62 86 GLU A C 1
ATOM 667 O O . GLU A 1 86 ? -8.794 -3.292 1.637 1.00 93.62 86 GLU A O 1
ATOM 672 N N . ALA A 1 87 ? -10.594 -2.741 2.835 1.00 92.44 87 ALA A N 1
ATOM 673 C CA . ALA A 1 87 ? -10.847 -1.504 2.099 1.00 92.44 87 ALA A CA 1
ATOM 674 C C . ALA A 1 87 ? -9.682 -0.504 2.216 1.00 92.44 87 ALA A C 1
ATOM 676 O O . ALA A 1 87 ? -9.304 0.129 1.227 1.00 92.44 87 ALA A O 1
ATOM 677 N N . LYS A 1 88 ? -9.083 -0.372 3.408 1.00 91.44 88 LYS A N 1
ATOM 678 C CA . LYS A 1 88 ? -7.905 0.484 3.626 1.00 91.44 88 LYS A CA 1
ATOM 679 C C . LYS A 1 88 ? -6.666 -0.035 2.904 1.00 91.44 88 LYS A C 1
ATOM 681 O O . LYS A 1 88 ? -5.915 0.760 2.340 1.00 91.44 88 LYS A O 1
ATOM 686 N N . GLU A 1 89 ? -6.450 -1.345 2.915 1.00 92.69 89 GLU A N 1
ATOM 687 C CA . GLU A 1 89 ? -5.354 -1.985 2.188 1.00 92.69 89 GLU A CA 1
ATOM 688 C C . GLU A 1 89 ? -5.517 -1.779 0.678 1.00 92.69 89 GLU A C 1
ATOM 690 O O . GLU A 1 89 ? -4.612 -1.266 0.019 1.00 92.69 89 GLU A O 1
ATOM 695 N N . GLN A 1 90 ? -6.720 -2.017 0.156 1.00 94.31 90 GLN A N 1
ATOM 696 C CA . GLN A 1 90 ? -7.048 -1.789 -1.246 1.00 94.31 90 GLN A CA 1
ATOM 697 C C . GLN A 1 90 ? -6.841 -0.324 -1.661 1.00 94.31 90 GLN A C 1
ATOM 699 O O . GLN A 1 90 ? -6.306 -0.054 -2.740 1.00 94.31 90 GLN A O 1
ATOM 704 N N . ALA A 1 91 ? -7.234 0.635 -0.818 1.00 93.56 91 ALA A N 1
ATOM 705 C CA . ALA A 1 91 ? -6.994 2.058 -1.054 1.00 93.56 91 ALA A CA 1
ATOM 706 C C . ALA A 1 91 ? -5.488 2.370 -1.130 1.00 93.56 91 ALA A C 1
ATOM 708 O O . ALA A 1 91 ? -5.028 3.008 -2.081 1.00 93.56 91 ALA A O 1
ATOM 709 N N . SER A 1 92 ? -4.704 1.854 -0.180 1.00 93.81 92 SER A N 1
ATOM 710 C CA . SER A 1 92 ? -3.243 1.978 -0.189 1.00 93.81 92 SER A CA 1
ATOM 711 C C . SER A 1 92 ? -2.624 1.387 -1.462 1.00 93.81 92 SER A C 1
ATOM 713 O O . SER A 1 92 ? -1.751 2.008 -2.070 1.00 93.81 92 SER A O 1
ATOM 715 N N . ASP A 1 93 ? -3.107 0.237 -1.931 1.00 95.50 93 ASP A N 1
ATOM 716 C CA . ASP A 1 93 ? -2.602 -0.425 -3.138 1.00 95.50 93 ASP A CA 1
ATOM 717 C C . ASP A 1 93 ? -2.954 0.310 -4.434 1.00 95.50 93 ASP A C 1
ATOM 719 O O . ASP A 1 93 ? -2.143 0.384 -5.367 1.00 95.50 93 ASP A O 1
ATOM 723 N N . VAL A 1 94 ? -4.163 0.868 -4.526 1.00 96.44 94 VAL A N 1
ATOM 724 C CA . VAL A 1 94 ? -4.554 1.744 -5.642 1.00 96.44 94 VAL A CA 1
ATOM 725 C C . VAL A 1 94 ? -3.633 2.960 -5.688 1.00 96.44 94 VAL A C 1
ATOM 727 O O . VAL A 1 94 ? -3.081 3.282 -6.743 1.00 96.44 94 VAL A O 1
ATOM 730 N N . TYR A 1 95 ? -3.404 3.591 -4.538 1.00 97.31 95 TYR A N 1
ATOM 731 C CA . TYR A 1 95 ? -2.536 4.754 -4.442 1.00 97.31 95 TYR A CA 1
ATOM 732 C C . TYR A 1 95 ? -1.079 4.441 -4.779 1.00 97.31 95 TYR A C 1
ATOM 734 O O . TYR A 1 95 ? -0.454 5.158 -5.562 1.00 97.31 95 TYR A O 1
ATOM 742 N N . LYS A 1 96 ? -0.546 3.329 -4.262 1.00 96.25 96 LYS A N 1
ATOM 743 C CA . LYS A 1 96 ? 0.812 2.859 -4.553 1.00 96.25 96 LYS A CA 1
ATOM 744 C C . LYS A 1 96 ? 1.030 2.684 -6.056 1.00 96.25 96 LYS A C 1
ATOM 746 O O . LYS A 1 96 ? 2.051 3.125 -6.580 1.00 96.25 96 LYS A O 1
ATOM 751 N N . ARG A 1 97 ? 0.062 2.098 -6.770 1.00 95.44 97 ARG A N 1
ATOM 752 C CA . ARG A 1 97 ? 0.120 1.937 -8.235 1.00 95.44 97 ARG A CA 1
ATOM 753 C C . ARG A 1 97 ? 0.080 3.271 -8.978 1.00 95.44 97 ARG A C 1
ATOM 755 O O . ARG A 1 97 ? 0.821 3.447 -9.948 1.00 95.44 97 ARG A O 1
ATOM 762 N N . ALA A 1 98 ? -0.750 4.212 -8.531 1.00 95.75 98 ALA A N 1
ATOM 763 C CA . ALA A 1 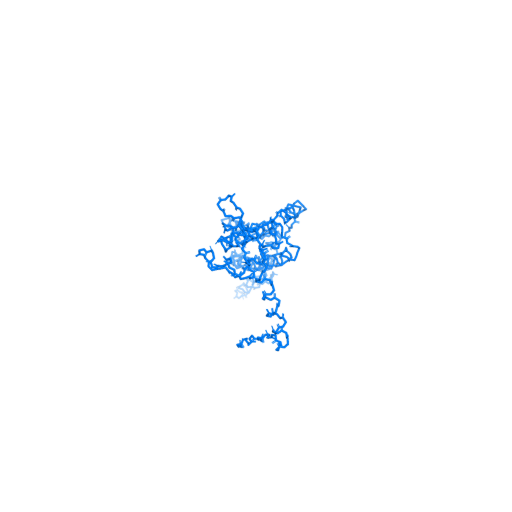98 ? -0.790 5.555 -9.103 1.00 95.75 98 ALA A CA 1
ATOM 764 C C . ALA A 1 98 ? 0.555 6.276 -8.917 1.00 95.75 98 ALA A C 1
ATOM 766 O O . ALA A 1 98 ? 1.108 6.807 -9.879 1.00 95.75 98 ALA A O 1
ATOM 767 N N . LEU A 1 99 ? 1.134 6.198 -7.716 1.00 95.69 99 LEU A N 1
ATOM 768 C CA . LEU A 1 99 ? 2.422 6.809 -7.397 1.00 95.69 99 LEU A CA 1
ATOM 769 C C . LEU A 1 99 ? 3.572 6.175 -8.200 1.00 95.69 99 LEU A C 1
ATOM 771 O O . LEU A 1 99 ? 4.393 6.891 -8.764 1.00 95.69 99 LEU A O 1
ATOM 775 N N . GLN A 1 100 ? 3.590 4.847 -8.354 1.00 94.25 100 GLN A N 1
ATOM 776 C CA . GLN A 1 100 ? 4.530 4.154 -9.249 1.00 94.25 100 GLN A CA 1
ATOM 777 C C . GLN A 1 100 ? 4.393 4.588 -10.707 1.00 94.25 100 GLN A C 1
ATOM 779 O O . GLN A 1 100 ? 5.384 4.632 -11.432 1.00 94.25 100 GLN A O 1
ATOM 784 N N . THR A 1 101 ? 3.171 4.876 -11.152 1.00 92.81 101 THR A N 1
ATOM 785 C CA . THR A 1 101 ? 2.915 5.332 -12.520 1.00 92.81 101 THR A CA 1
ATOM 786 C C . THR A 1 101 ? 3.403 6.762 -12.718 1.00 92.81 101 THR A C 1
ATOM 788 O O . THR A 1 101 ? 4.045 7.028 -13.724 1.00 92.81 101 THR A O 1
ATOM 791 N N . ALA A 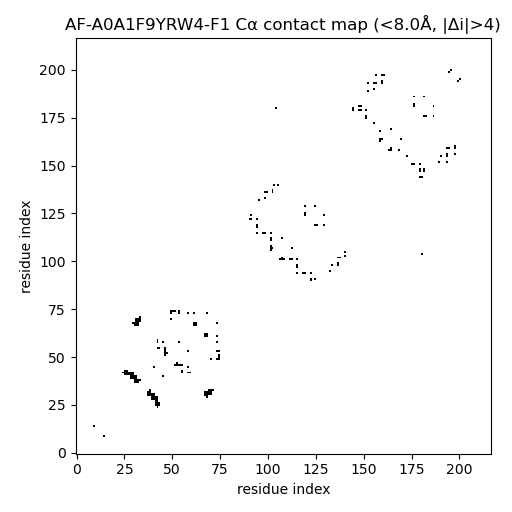1 102 ? 3.198 7.646 -11.742 1.00 94.69 102 ALA A N 1
ATOM 792 C CA . ALA A 1 102 ? 3.713 9.013 -11.786 1.00 94.69 102 ALA A CA 1
ATOM 793 C C . ALA A 1 102 ? 5.253 9.061 -11.768 1.00 94.69 102 ALA A C 1
ATOM 795 O O . ALA A 1 102 ? 5.868 9.858 -12.466 1.00 94.69 102 ALA A O 1
ATOM 796 N N . TRP A 1 103 ? 5.897 8.177 -11.002 1.00 92.50 103 TRP A N 1
ATOM 797 C CA . TRP A 1 103 ? 7.362 8.090 -10.932 1.00 92.50 103 TRP A CA 1
ATOM 798 C C . TRP A 1 103 ? 7.995 7.249 -12.045 1.00 92.50 103 TRP A C 1
ATOM 800 O O . TRP A 1 103 ? 9.219 7.136 -12.117 1.00 92.50 103 TRP A O 1
ATOM 810 N N . ARG A 1 104 ? 7.180 6.668 -12.927 1.00 85.81 104 ARG A N 1
ATOM 811 C CA . ARG A 1 104 ? 7.587 5.678 -13.927 1.00 85.81 104 ARG A CA 1
ATOM 812 C C . ARG A 1 104 ? 8.714 6.159 -14.845 1.00 85.81 104 ARG A C 1
ATOM 814 O O . ARG A 1 104 ? 9.586 5.361 -15.189 1.00 85.81 104 ARG A O 1
ATOM 821 N N . ASP A 1 105 ? 8.705 7.442 -15.191 1.00 81.06 105 ASP A N 1
ATOM 822 C CA . ASP A 1 105 ? 9.683 8.065 -16.091 1.00 81.06 105 ASP A CA 1
ATOM 823 C C . ASP A 1 105 ? 10.776 8.841 -15.326 1.00 81.06 105 ASP A C 1
ATOM 825 O O . ASP A 1 105 ? 11.523 9.634 -15.898 1.00 81.06 105 ASP A O 1
ATOM 829 N N . GLY A 1 106 ? 10.870 8.635 -14.006 1.00 80.00 106 GLY A N 1
ATOM 830 C CA . GLY A 1 106 ? 11.851 9.275 -13.124 1.00 80.00 106 GLY A CA 1
ATOM 831 C C . GLY A 1 106 ? 11.578 10.755 -12.838 1.00 80.00 106 GLY A C 1
ATOM 832 O O . GLY A 1 106 ? 12.338 11.393 -12.109 1.00 80.00 106 GLY A O 1
ATOM 833 N N . ARG A 1 107 ? 10.503 11.319 -13.398 1.00 85.62 107 ARG A N 1
ATOM 834 C CA . ARG A 1 107 ? 10.052 12.691 -13.159 1.00 85.62 107 ARG A CA 1
ATOM 835 C C . ARG A 1 107 ? 8.540 12.710 -13.057 1.00 85.62 107 ARG A C 1
ATOM 837 O O . ARG A 1 107 ? 7.871 12.196 -13.940 1.00 85.62 107 ARG A O 1
ATOM 844 N N . VAL A 1 108 ? 8.038 13.375 -12.026 1.00 89.69 108 VAL A N 1
ATOM 845 C CA . VAL A 1 108 ? 6.606 13.622 -11.859 1.00 89.69 108 VAL A CA 1
ATOM 846 C C . VAL A 1 108 ? 6.280 14.990 -12.444 1.00 89.69 108 VAL A C 1
ATOM 848 O O . VAL A 1 108 ? 6.835 16.009 -12.020 1.00 89.69 108 VAL A O 1
ATOM 851 N N . THR A 1 109 ? 5.391 15.031 -13.429 1.00 93.19 109 THR A N 1
ATOM 852 C CA . THR A 1 109 ? 4.906 16.284 -14.019 1.00 93.19 109 THR A CA 1
ATOM 853 C C . THR A 1 109 ? 3.961 17.024 -13.064 1.00 93.19 109 THR A C 1
ATOM 855 O O . THR A 1 109 ? 3.413 16.451 -12.122 1.00 93.19 109 THR A O 1
ATOM 858 N N . ALA A 1 110 ? 3.728 18.320 -13.303 1.00 93.00 110 ALA A N 1
ATOM 859 C CA . ALA A 1 110 ? 2.810 19.115 -12.479 1.00 93.00 110 ALA A CA 1
ATOM 860 C C . ALA A 1 110 ? 1.382 18.535 -12.466 1.00 93.00 110 ALA A C 1
ATOM 862 O O . ALA A 1 110 ? 0.734 18.507 -11.420 1.00 93.00 110 ALA A O 1
ATOM 863 N N . THR A 1 111 ? 0.917 18.030 -13.612 1.00 93.62 111 THR A N 1
ATOM 864 C CA . THR A 1 111 ? -0.400 17.398 -13.749 1.00 93.62 111 THR A CA 1
ATOM 865 C C . THR A 1 111 ? -0.476 16.085 -12.976 1.00 93.62 111 THR A C 1
ATOM 867 O O . THR A 1 111 ? -1.432 15.873 -12.238 1.00 93.62 111 THR A O 1
ATOM 870 N N . GLU A 1 112 ? 0.536 15.223 -13.079 1.00 94.44 112 GLU A N 1
ATOM 871 C CA . GLU A 1 112 ? 0.577 13.964 -12.322 1.00 94.44 112 GLU A CA 1
ATOM 872 C C . GLU A 1 112 ? 0.641 14.214 -10.819 1.00 94.44 112 GLU A C 1
ATOM 874 O O . GLU A 1 112 ? -0.070 13.561 -10.061 1.00 94.44 112 GLU A O 1
ATOM 879 N N . ARG A 1 113 ? 1.426 15.207 -10.385 1.00 93.69 113 ARG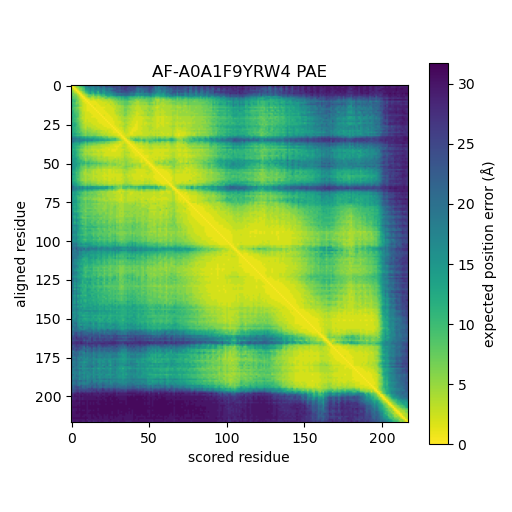 A N 1
ATOM 880 C CA . ARG A 1 113 ? 1.493 15.604 -8.977 1.00 93.69 113 ARG A CA 1
ATOM 881 C C . ARG A 1 113 ? 0.127 16.041 -8.455 1.00 93.69 113 ARG A C 1
ATOM 883 O O . ARG A 1 113 ? -0.257 15.639 -7.362 1.00 93.69 113 ARG A O 1
ATOM 890 N N . PHE A 1 114 ? -0.606 16.835 -9.234 1.00 95.88 114 PHE A N 1
ATOM 891 C CA . PHE A 1 114 ? -1.958 17.257 -8.878 1.00 95.88 114 PHE A CA 1
ATOM 892 C C . PHE A 1 114 ? -2.923 16.065 -8.777 1.00 95.88 114 PHE A C 1
ATOM 894 O O . PHE A 1 114 ? -3.635 15.937 -7.787 1.00 95.88 114 PHE A O 1
ATOM 901 N N . LEU A 1 115 ? -2.909 15.155 -9.756 1.00 95.56 115 LEU A N 1
ATOM 902 C CA . LEU A 1 115 ? -3.783 13.976 -9.760 1.00 95.56 115 LEU A CA 1
ATOM 903 C C . LEU A 1 115 ? -3.486 13.016 -8.602 1.00 95.56 115 LEU A C 1
ATOM 905 O O . LEU A 1 115 ? -4.409 12.508 -7.969 1.00 95.56 115 LEU A O 1
ATOM 909 N N . VAL A 1 116 ? -2.206 12.779 -8.308 1.00 95.50 116 VAL A N 1
ATOM 910 C CA . VAL A 1 116 ? -1.779 11.955 -7.170 1.00 95.50 116 VAL A CA 1
ATOM 911 C C . VAL A 1 116 ? -2.206 12.595 -5.851 1.00 95.50 116 VAL A C 1
ATOM 913 O O . VAL A 1 116 ? -2.646 11.886 -4.951 1.00 95.50 116 VAL A O 1
ATOM 916 N N . GLU A 1 117 ? -2.122 13.917 -5.730 1.00 95.75 117 GLU A N 1
ATOM 917 C CA . GLU A 1 117 ? -2.539 14.627 -4.521 1.00 95.75 117 GLU A CA 1
ATOM 918 C C . GLU A 1 117 ? -4.058 14.567 -4.301 1.00 95.75 117 GLU A C 1
ATOM 920 O O . GLU A 1 117 ? -4.516 14.297 -3.191 1.00 95.75 117 GLU A O 1
ATOM 925 N N . GLU A 1 118 ? -4.858 14.739 -5.352 1.00 96.88 118 GLU A N 1
ATOM 926 C CA . GLU A 1 118 ? -6.313 14.585 -5.251 1.00 96.88 118 GLU A CA 1
ATOM 927 C C . GLU A 1 118 ? -6.712 13.140 -4.920 1.00 96.88 118 GLU A C 1
ATOM 929 O O . GLU A 1 118 ? -7.563 12.910 -4.057 1.00 96.88 118 GLU A O 1
ATOM 934 N N . LEU A 1 119 ? -6.038 12.152 -5.519 1.00 96.69 119 LEU A N 1
ATOM 935 C CA . LEU A 1 119 ? -6.250 10.743 -5.189 1.00 96.69 119 LEU A CA 1
ATOM 936 C C . LEU A 1 119 ? -5.880 10.434 -3.730 1.00 96.69 119 LEU A C 1
ATOM 938 O O . LEU A 1 119 ? -6.594 9.688 -3.063 1.00 96.69 119 LEU A O 1
ATOM 942 N N . ARG A 1 120 ? -4.798 11.030 -3.216 1.00 96.88 120 ARG A N 1
ATOM 943 C CA . ARG A 1 120 ? -4.369 10.881 -1.819 1.00 96.88 120 ARG A CA 1
ATOM 944 C C . ARG A 1 120 ? -5.459 11.342 -0.855 1.00 96.88 120 ARG A C 1
ATOM 946 O O . ARG A 1 120 ? -5.775 10.620 0.089 1.00 96.88 120 ARG A O 1
ATOM 953 N N . LYS A 1 121 ? -6.039 12.523 -1.102 1.00 96.06 121 LYS A N 1
ATOM 954 C CA . LYS A 1 121 ? -7.136 13.071 -0.289 1.00 96.06 121 LYS A CA 1
ATOM 955 C C . LYS A 1 121 ? -8.384 12.200 -0.374 1.00 96.06 121 LYS A C 1
ATOM 957 O O . LYS A 1 121 ? -8.996 11.935 0.653 1.00 96.06 121 LYS A O 1
ATOM 962 N N . HIS A 1 122 ? -8.739 11.738 -1.574 1.00 96.12 122 HIS A N 1
ATOM 963 C CA . HIS A 1 122 ? -9.920 10.900 -1.783 1.00 96.12 122 HIS A CA 1
ATOM 964 C C . HIS A 1 122 ? -9.834 9.552 -1.053 1.00 96.12 122 HIS A C 1
ATOM 966 O O . HIS A 1 122 ? -10.834 9.067 -0.537 1.00 96.12 122 HIS A O 1
ATOM 972 N N . LEU A 1 123 ? -8.637 8.967 -0.989 1.00 95.06 123 LEU A N 1
ATOM 973 C CA . LEU A 1 123 ? -8.373 7.693 -0.316 1.00 95.06 123 LEU A CA 1
ATOM 974 C C . LEU A 1 123 ? -7.991 7.852 1.166 1.00 95.06 123 LEU A C 1
ATOM 976 O O . LEU A 1 123 ? -7.611 6.872 1.802 1.00 95.06 123 LEU A O 1
ATOM 980 N N . GLU A 1 124 ? -8.065 9.075 1.705 1.00 95.31 124 GLU A N 1
ATOM 981 C CA . GLU A 1 124 ? -7.728 9.413 3.096 1.00 95.31 124 GLU A CA 1
ATOM 982 C C . GLU A 1 124 ? -6.315 8.972 3.524 1.00 95.31 124 GLU A C 1
ATOM 984 O O . GLU A 1 124 ? -6.059 8.619 4.678 1.00 95.31 124 GLU A O 1
ATOM 989 N N . ILE A 1 125 ? -5.363 9.007 2.591 1.00 95.06 125 ILE A N 1
ATOM 990 C CA . ILE A 1 125 ? -3.977 8.617 2.853 1.00 95.06 125 ILE A CA 1
ATOM 991 C C . ILE A 1 125 ? -3.243 9.779 3.516 1.00 95.06 125 ILE A C 1
ATOM 993 O O . ILE A 1 125 ? -3.215 10.905 3.011 1.00 95.06 125 ILE A O 1
ATOM 997 N N . SER A 1 126 ? -2.617 9.505 4.658 1.00 95.44 126 SER A N 1
ATOM 998 C CA . SER A 1 126 ? -1.857 10.515 5.394 1.00 95.44 126 SER A CA 1
ATOM 999 C C . SER A 1 126 ? -0.576 10.923 4.656 1.00 95.44 126 SER A C 1
ATOM 1001 O O . SER A 1 126 ? 0.007 10.144 3.903 1.00 95.44 126 SER A O 1
ATOM 1003 N N . GLU A 1 127 ? -0.095 12.140 4.922 1.00 94.44 127 GLU A N 1
ATOM 1004 C CA . GLU A 1 127 ? 1.187 12.645 4.399 1.00 94.44 127 GLU A CA 1
ATOM 1005 C C . GLU A 1 127 ? 2.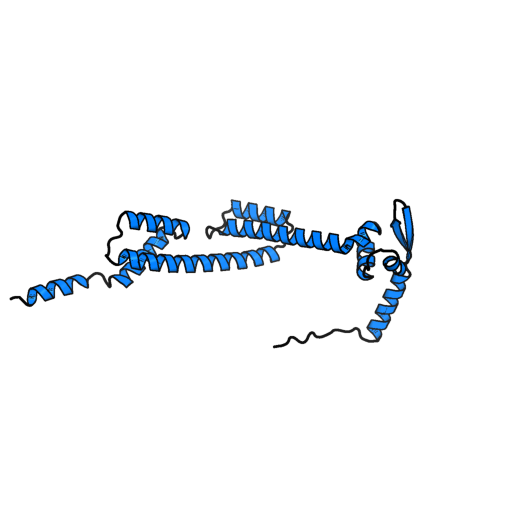370 11.732 4.746 1.00 94.44 127 GLU A C 1
ATOM 1007 O O . GLU A 1 127 ? 3.277 11.533 3.940 1.00 9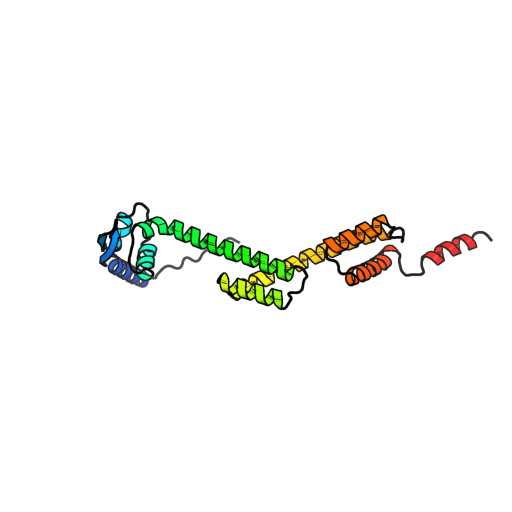4.44 127 GLU A O 1
ATOM 1012 N N . GLU A 1 128 ? 2.354 11.137 5.941 1.00 95.31 128 GLU A N 1
ATOM 1013 C CA . GLU A 1 128 ? 3.411 10.224 6.369 1.00 95.31 128 GLU A CA 1
ATOM 1014 C C . GLU A 1 128 ? 3.388 8.925 5.555 1.00 95.31 128 GLU A C 1
ATOM 1016 O O . GLU A 1 128 ? 4.426 8.478 5.070 1.00 95.31 128 GLU A O 1
ATOM 1021 N N . GLN A 1 129 ? 2.202 8.351 5.323 1.00 93.12 129 GLN A N 1
ATOM 1022 C CA . GLN A 1 129 ? 2.060 7.185 4.447 1.00 93.12 129 GLN A CA 1
ATOM 1023 C C . GLN A 1 129 ? 2.501 7.499 3.013 1.00 93.12 129 GLN A C 1
ATOM 1025 O O . GLN A 1 129 ? 3.219 6.698 2.415 1.00 93.12 129 GLN A O 1
ATOM 1030 N N . HIS A 1 130 ? 2.121 8.664 2.478 1.00 95.50 130 HIS A N 1
ATOM 1031 C CA . HIS A 1 130 ? 2.565 9.119 1.160 1.00 95.50 130 HIS A CA 1
ATOM 1032 C C . HIS A 1 130 ? 4.095 9.162 1.065 1.00 95.50 130 HIS A C 1
ATOM 1034 O O . HIS A 1 130 ? 4.668 8.547 0.166 1.00 95.50 130 HIS A O 1
ATOM 1040 N N . ARG A 1 131 ? 4.761 9.814 2.024 1.00 95.56 131 ARG A N 1
ATOM 1041 C CA . ARG A 1 131 ? 6.223 9.943 2.049 1.00 95.56 131 ARG A CA 1
ATOM 1042 C C . ARG A 1 131 ? 6.926 8.588 2.112 1.00 95.56 131 ARG A C 1
ATOM 1044 O O . ARG A 1 131 ? 7.909 8.371 1.406 1.00 95.56 131 ARG A O 1
ATOM 1051 N N . LEU A 1 132 ? 6.435 7.670 2.945 1.00 96.00 132 LEU A N 1
ATOM 1052 C CA . LEU A 1 132 ? 7.011 6.328 3.059 1.00 96.00 132 LEU A CA 1
ATOM 1053 C C . LEU A 1 132 ? 6.882 5.545 1.746 1.00 96.00 132 LEU A C 1
ATOM 1055 O O . LEU A 1 132 ? 7.856 4.935 1.301 1.00 96.00 132 LEU A O 1
ATOM 1059 N N . LEU A 1 133 ? 5.710 5.602 1.107 1.00 95.19 133 LEU A N 1
ATOM 1060 C CA . LEU A 1 133 ? 5.481 4.971 -0.194 1.00 95.19 133 LEU A CA 1
ATOM 1061 C C . LEU A 1 133 ? 6.359 5.590 -1.286 1.00 95.19 133 LEU A C 1
ATOM 1063 O O . LEU A 1 133 ? 6.928 4.860 -2.096 1.00 95.19 133 LEU A O 1
ATOM 1067 N N . GLU A 1 134 ? 6.505 6.914 -1.297 1.00 94.75 134 GLU A N 1
ATOM 1068 C CA . GLU A 1 134 ? 7.351 7.625 -2.254 1.00 94.75 134 GLU A CA 1
ATOM 1069 C C . GLU A 1 134 ? 8.815 7.187 -2.141 1.00 94.75 134 GLU A C 1
ATOM 1071 O O . GLU A 1 134 ? 9.417 6.798 -3.141 1.00 94.75 134 GLU A O 1
ATOM 1076 N N . 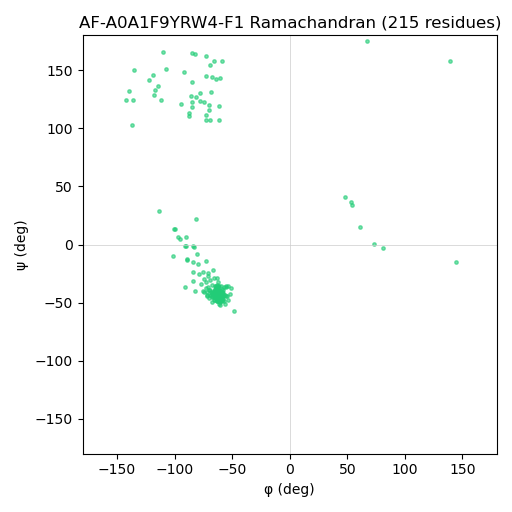ILE A 1 135 ? 9.371 7.156 -0.925 1.00 95.06 135 ILE A N 1
ATOM 1077 C CA . ILE A 1 135 ? 10.746 6.698 -0.683 1.00 95.06 135 ILE A CA 1
ATOM 1078 C C . ILE A 1 135 ? 10.932 5.249 -1.152 1.00 95.06 135 ILE A C 1
ATOM 1080 O O . ILE A 1 135 ? 11.929 4.937 -1.810 1.00 95.06 135 ILE A O 1
ATOM 1084 N N . GLU A 1 136 ? 9.986 4.360 -0.832 1.00 94.69 136 GLU A N 1
ATOM 1085 C CA . GLU A 1 136 ? 10.029 2.956 -1.256 1.00 94.69 136 GLU A CA 1
ATOM 1086 C C . GLU A 1 136 ? 10.049 2.836 -2.789 1.00 94.69 136 GLU A C 1
ATOM 1088 O O . GLU A 1 136 ? 10.871 2.108 -3.352 1.00 94.69 136 GLU A O 1
ATOM 1093 N N . ILE A 1 137 ? 9.157 3.563 -3.467 1.00 94.25 137 ILE A N 1
ATOM 1094 C CA . ILE A 1 137 ? 8.986 3.514 -4.922 1.00 94.25 137 ILE A CA 1
ATOM 1095 C C . ILE A 1 137 ? 10.200 4.093 -5.638 1.00 94.25 137 ILE A C 1
ATOM 1097 O O . ILE A 1 137 ? 10.739 3.441 -6.530 1.00 94.25 137 ILE A O 1
ATOM 1101 N N . VAL A 1 138 ? 10.661 5.278 -5.237 1.00 91.75 138 VAL A N 1
ATOM 1102 C CA . VAL A 1 138 ? 11.822 5.933 -5.853 1.00 91.75 138 VAL A CA 1
ATOM 1103 C C . VAL A 1 138 ? 13.067 5.064 -5.695 1.00 91.75 138 VAL A C 1
ATOM 1105 O O . VAL A 1 138 ? 13.803 4.860 -6.660 1.00 91.75 138 VAL A O 1
ATOM 1108 N N . ARG A 1 139 ? 13.278 4.480 -4.507 1.00 92.00 139 ARG A N 1
ATOM 1109 C CA . ARG A 1 139 ? 14.393 3.556 -4.271 1.00 92.00 139 ARG A CA 1
ATOM 1110 C C . ARG A 1 139 ? 14.323 2.336 -5.188 1.00 92.00 139 ARG A C 1
ATOM 1112 O O . ARG A 1 139 ? 15.343 1.961 -5.759 1.00 92.00 139 ARG A O 1
ATOM 1119 N N . ARG A 1 140 ? 13.143 1.725 -5.327 1.00 91.31 140 ARG A N 1
ATOM 1120 C CA . ARG A 1 140 ? 12.942 0.552 -6.188 1.00 91.31 140 ARG A CA 1
ATOM 1121 C C . ARG A 1 140 ? 13.208 0.886 -7.656 1.00 91.31 140 ARG A C 1
ATOM 1123 O O . ARG A 1 140 ? 13.988 0.198 -8.297 1.00 91.31 140 ARG A O 1
ATOM 1130 N N . LEU A 1 141 ? 12.634 1.977 -8.160 1.00 89.31 141 LEU A N 1
ATOM 1131 C CA . LEU A 1 141 ? 12.822 2.405 -9.549 1.00 89.31 141 LEU A CA 1
ATOM 1132 C C . LEU A 1 141 ? 14.286 2.741 -9.861 1.00 89.31 141 LEU A C 1
ATOM 1134 O O . LEU A 1 141 ? 14.767 2.428 -10.947 1.00 89.31 141 LEU A O 1
ATOM 1138 N N . ALA A 1 142 ? 15.014 3.328 -8.908 1.00 87.62 142 ALA A N 1
ATOM 1139 C CA . ALA A 1 142 ? 16.447 3.565 -9.055 1.00 87.62 142 ALA A CA 1
ATOM 1140 C C . ALA A 1 142 ? 17.248 2.253 -9.143 1.00 87.62 142 ALA A C 1
ATOM 1142 O O . ALA A 1 142 ? 18.175 2.159 -9.945 1.00 87.62 142 ALA A O 1
ATOM 1143 N N . GLN A 1 143 ? 16.890 1.236 -8.351 1.00 89.56 143 GLN A N 1
ATOM 1144 C CA . GLN A 1 143 ? 17.510 -0.091 -8.430 1.00 89.56 143 GLN A CA 1
ATOM 1145 C C . GLN A 1 143 ? 17.223 -0.768 -9.774 1.00 89.56 143 GLN A C 1
ATOM 1147 O O . GLN A 1 143 ? 18.158 -1.226 -10.426 1.00 89.56 143 GLN A O 1
ATOM 1152 N N . ASP A 1 144 ? 15.965 -0.761 -10.220 1.00 88.69 144 ASP A N 1
ATOM 1153 C CA . ASP A 1 144 ? 15.569 -1.335 -11.510 1.00 88.69 144 ASP A CA 1
ATOM 1154 C C . ASP A 1 144 ? 16.329 -0.665 -12.666 1.00 88.69 144 ASP A C 1
ATOM 1156 O O . ASP A 1 144 ? 16.866 -1.337 -13.546 1.00 88.69 144 ASP A O 1
ATOM 1160 N N . HIS A 1 145 ? 16.448 0.667 -12.637 1.00 89.06 145 HIS A N 1
ATOM 1161 C CA . HIS A 1 145 ? 17.178 1.419 -13.655 1.00 89.06 145 HIS A CA 1
ATOM 1162 C C . HIS A 1 145 ? 18.686 1.108 -13.664 1.00 89.06 145 HIS A C 1
ATOM 1164 O O . HIS A 1 145 ? 19.269 0.962 -14.738 1.00 89.06 145 HIS A O 1
ATOM 1170 N N . MET A 1 146 ? 19.316 0.941 -12.495 1.00 88.88 146 MET A N 1
ATOM 1171 C CA . MET A 1 146 ? 20.724 0.525 -12.391 1.00 88.88 146 MET A CA 1
ATOM 1172 C C . MET A 1 146 ? 20.961 -0.863 -13.002 1.00 88.88 146 MET A C 1
ATOM 1174 O O . MET A 1 146 ? 21.932 -1.057 -13.739 1.00 88.88 146 MET A O 1
ATOM 1178 N N . GLU A 1 147 ? 20.066 -1.819 -12.743 1.00 90.69 147 GLU A N 1
ATOM 1179 C CA . GLU A 1 147 ? 20.145 -3.160 -13.333 1.00 90.69 147 GLU A CA 1
ATOM 1180 C C . GLU A 1 147 ? 19.919 -3.122 -14.850 1.00 90.69 147 GLU A C 1
ATOM 1182 O O . GLU A 1 147 ? 20.678 -3.735 -15.604 1.00 90.69 147 GLU A O 1
ATOM 1187 N N . PHE A 1 148 ? 18.949 -2.340 -15.331 1.00 91.94 148 PHE A N 1
ATOM 1188 C CA . PHE A 1 148 ? 18.732 -2.150 -16.767 1.00 91.94 148 PHE A CA 1
ATOM 1189 C C . PHE A 1 148 ? 19.941 -1.532 -17.465 1.00 91.94 148 PHE A C 1
ATOM 1191 O O . PHE A 1 148 ? 20.360 -2.037 -18.507 1.00 91.94 148 PHE A O 1
ATOM 1198 N N . ARG A 1 149 ? 20.557 -0.501 -16.874 1.00 92.75 149 ARG A N 1
ATOM 1199 C CA . ARG A 1 149 ? 21.793 0.100 -17.391 1.00 92.75 149 ARG A CA 1
ATOM 1200 C C . ARG A 1 149 ? 22.910 -0.939 -17.495 1.00 92.75 149 ARG A C 1
ATOM 1202 O O . ARG A 1 149 ? 23.598 -1.002 -18.513 1.00 92.75 149 ARG A O 1
ATOM 1209 N N . ARG A 1 150 ? 23.078 -1.782 -16.471 1.00 92.50 150 ARG A N 1
ATOM 1210 C CA . ARG A 1 150 ? 24.084 -2.854 -16.459 1.00 92.50 150 ARG A CA 1
ATOM 1211 C C . ARG A 1 150 ? 23.840 -3.886 -17.561 1.00 92.50 150 ARG A C 1
ATOM 1213 O O . ARG A 1 150 ? 24.781 -4.235 -18.268 1.00 92.50 150 ARG A O 1
ATOM 1220 N N . ILE A 1 151 ? 22.603 -4.363 -17.715 1.00 92.69 151 ILE A N 1
ATOM 1221 C CA . ILE A 1 151 ? 22.244 -5.338 -18.758 1.00 92.69 151 ILE A CA 1
ATOM 1222 C C . ILE A 1 151 ? 22.470 -4.741 -20.143 1.00 92.69 151 ILE A C 1
ATOM 1224 O O . ILE A 1 151 ? 23.113 -5.366 -20.982 1.00 92.69 151 ILE A O 1
ATOM 1228 N N . TYR A 1 152 ? 22.004 -3.516 -20.365 1.00 94.00 152 TYR A N 1
ATOM 1229 C CA . TYR A 1 152 ? 22.175 -2.833 -21.637 1.00 94.00 152 TYR A CA 1
ATOM 1230 C C . TYR A 1 152 ? 23.648 -2.634 -22.004 1.00 94.00 152 TYR A C 1
ATOM 1232 O O . TYR A 1 152 ? 24.030 -2.884 -23.144 1.00 94.00 152 TYR A O 1
ATOM 1240 N N . ARG A 1 153 ? 24.494 -2.272 -21.029 1.00 93.19 153 ARG A N 1
ATOM 1241 C CA . ARG A 1 153 ? 25.948 -2.180 -21.216 1.00 93.19 153 ARG A CA 1
ATOM 1242 C C . ARG A 1 153 ? 26.555 -3.510 -21.674 1.00 93.19 153 ARG A C 1
ATOM 1244 O O . ARG A 1 153 ? 27.356 -3.499 -22.597 1.00 93.19 153 ARG A O 1
ATOM 1251 N N . MET A 1 154 ? 26.164 -4.639 -21.076 1.00 90.56 154 MET A N 1
ATOM 1252 C CA . MET A 1 154 ? 26.660 -5.960 -21.499 1.00 90.56 154 MET A CA 1
ATOM 1253 C C . MET A 1 154 ? 26.258 -6.291 -22.941 1.00 90.56 154 MET A C 1
ATOM 1255 O O . MET A 1 154 ? 27.055 -6.839 -23.694 1.00 90.56 154 MET A O 1
ATOM 1259 N N . VAL A 1 155 ? 25.032 -5.944 -23.345 1.00 91.38 155 VAL A N 1
ATOM 1260 C CA . VAL A 1 155 ? 24.586 -6.139 -24.734 1.00 91.38 155 VAL A CA 1
ATOM 1261 C C . VAL A 1 155 ? 25.383 -5.245 -25.687 1.00 91.38 155 VAL A C 1
ATOM 1263 O O . VAL A 1 155 ? 25.799 -5.716 -26.740 1.00 91.38 155 VAL A O 1
ATOM 1266 N N . LEU A 1 156 ? 25.657 -3.992 -25.304 1.00 91.06 156 LEU A N 1
ATOM 1267 C CA . LEU A 1 156 ? 26.518 -3.092 -26.076 1.00 91.06 156 LEU A CA 1
ATOM 1268 C C . LEU A 1 156 ? 27.952 -3.621 -26.219 1.00 91.06 156 LEU A C 1
ATOM 1270 O O . LEU A 1 156 ? 28.526 -3.485 -27.290 1.00 91.06 156 LEU A O 1
ATOM 1274 N N . GLU A 1 157 ? 28.530 -4.229 -25.179 1.00 89.31 157 GLU A N 1
ATOM 1275 C CA . GLU A 1 157 ? 29.873 -4.834 -25.248 1.00 89.31 157 GLU A CA 1
ATOM 1276 C C . GLU A 1 157 ? 29.946 -5.954 -26.288 1.00 89.31 157 GLU A C 1
ATOM 1278 O O . GLU A 1 157 ? 30.927 -6.046 -27.023 1.00 89.31 157 GLU A O 1
ATOM 1283 N N . VAL A 1 158 ? 28.902 -6.784 -26.372 1.00 88.31 158 VAL A N 1
ATOM 1284 C CA . VAL A 1 158 ? 28.804 -7.837 -27.392 1.00 88.31 158 VAL A CA 1
ATOM 1285 C C . VAL A 1 158 ? 28.608 -7.225 -28.775 1.00 88.31 158 VAL A C 1
ATOM 1287 O O . VAL A 1 158 ? 29.275 -7.640 -29.718 1.00 88.31 158 VAL A O 1
ATOM 1290 N N . ALA A 1 159 ? 27.737 -6.221 -28.882 1.00 87.38 159 ALA A N 1
ATOM 1291 C CA . ALA A 1 159 ? 27.393 -5.603 -30.156 1.00 87.38 159 ALA A CA 1
ATOM 1292 C C . ALA A 1 159 ? 28.511 -4.746 -30.766 1.00 87.38 159 ALA A C 1
ATOM 1294 O O . ALA A 1 159 ? 28.565 -4.526 -31.967 1.00 87.38 159 ALA A O 1
ATOM 1295 N N . LEU A 1 160 ? 29.419 -4.234 -29.934 1.00 86.31 160 LEU A N 1
ATOM 1296 C CA . LEU A 1 160 ? 30.572 -3.447 -30.373 1.00 86.31 160 LEU A CA 1
ATOM 1297 C C . LEU A 1 160 ? 31.845 -4.289 -30.526 1.00 86.31 160 LEU A C 1
ATOM 1299 O O . LEU A 1 160 ? 32.906 -3.732 -30.814 1.00 86.31 160 LEU A O 1
ATOM 1303 N N . ALA A 1 161 ? 31.769 -5.613 -30.359 1.00 82.25 161 ALA A N 1
ATOM 1304 C CA . ALA A 1 161 ? 32.933 -6.495 -30.430 1.00 82.25 161 ALA A CA 1
ATOM 1305 C C . ALA A 1 161 ? 33.621 -6.476 -31.809 1.00 82.25 161 ALA A C 1
ATOM 1307 O O . ALA A 1 161 ? 34.848 -6.544 -31.885 1.00 82.25 161 ALA A O 1
ATOM 1308 N N . ASP A 1 162 ? 32.854 -6.344 -32.893 1.00 80.81 162 ASP A N 1
ATOM 1309 C CA . ASP A 1 162 ? 33.344 -6.237 -34.276 1.00 80.81 162 ASP A CA 1
ATOM 1310 C C . ASP A 1 162 ? 33.435 -4.782 -34.780 1.00 80.81 162 ASP A C 1
ATOM 1312 O O . ASP A 1 162 ? 33.770 -4.536 -35.942 1.00 80.81 162 ASP A O 1
ATOM 1316 N N . ARG A 1 163 ? 33.193 -3.812 -33.885 1.00 75.75 163 ARG A N 1
ATOM 1317 C CA . ARG A 1 163 ? 33.188 -2.360 -34.134 1.00 75.75 163 ARG A CA 1
ATOM 1318 C C . ARG A 1 163 ? 32.148 -1.884 -35.148 1.00 75.75 163 ARG A C 1
ATOM 1320 O O . ARG A 1 163 ? 32.246 -0.746 -35.616 1.00 75.75 163 ARG A O 1
ATOM 1327 N N . VAL A 1 164 ? 31.161 -2.710 -35.492 1.00 77.94 164 VAL A N 1
ATOM 1328 C CA . VAL A 1 164 ? 30.121 -2.351 -36.455 1.00 77.94 164 VAL A CA 1
ATOM 1329 C C . VAL A 1 164 ? 28.766 -2.803 -35.939 1.00 77.94 164 VAL A C 1
ATOM 1331 O O . VAL A 1 164 ? 28.375 -3.946 -36.113 1.00 77.94 164 VAL A O 1
ATOM 1334 N N . ILE A 1 165 ? 27.978 -1.857 -35.427 1.00 80.00 165 ILE A N 1
ATOM 1335 C CA . ILE A 1 165 ? 26.565 -2.125 -35.152 1.00 80.00 165 ILE A CA 1
ATOM 1336 C C . ILE A 1 165 ? 25.829 -2.199 -36.493 1.00 80.00 165 ILE A C 1
ATOM 1338 O O . ILE A 1 165 ? 25.633 -1.190 -37.178 1.00 80.00 165 ILE A O 1
ATOM 1342 N N . SER A 1 166 ? 25.447 -3.411 -36.884 1.00 79.00 166 SER A N 1
ATOM 1343 C CA . SER A 1 166 ? 24.769 -3.679 -38.157 1.00 79.00 166 SER A CA 1
ATOM 1344 C C . SER A 1 166 ? 23.256 -3.416 -38.073 1.00 79.00 166 SER A C 1
ATOM 1346 O O . SER A 1 166 ? 22.689 -3.308 -36.991 1.00 79.00 166 SER A O 1
ATOM 1348 N N . GLY A 1 167 ? 22.562 -3.305 -39.215 1.00 79.69 167 GLY A N 1
ATOM 1349 C CA . GLY A 1 167 ? 21.138 -2.917 -39.272 1.00 79.69 167 GLY A CA 1
ATOM 1350 C C . GLY A 1 167 ? 20.205 -3.672 -38.301 1.00 79.69 167 GLY A C 1
ATOM 1351 O O . GLY A 1 167 ? 19.586 -3.026 -37.457 1.00 79.69 167 GLY A O 1
ATOM 1352 N N . PRO A 1 168 ? 20.139 -5.019 -38.342 1.00 84.75 168 PRO A N 1
ATOM 1353 C CA . PRO A 1 168 ? 19.276 -5.795 -37.442 1.00 84.75 168 PRO A CA 1
ATOM 1354 C C . PRO A 1 168 ? 19.637 -5.638 -35.958 1.00 84.75 168 PRO A C 1
ATOM 1356 O O . PRO A 1 168 ? 18.776 -5.687 -35.084 1.00 84.75 168 PRO A O 1
ATOM 1359 N N . GLU A 1 169 ? 20.917 -5.450 -35.665 1.00 85.38 169 GLU A N 1
ATOM 1360 C CA . GLU A 1 169 ? 21.444 -5.288 -34.315 1.00 85.38 169 GLU A CA 1
ATOM 1361 C C . GLU A 1 169 ? 21.149 -3.898 -33.745 1.00 85.38 169 GLU A C 1
ATOM 1363 O O . GLU A 1 169 ? 20.735 -3.776 -32.592 1.00 85.38 169 GLU A O 1
ATOM 1368 N N . GLY A 1 170 ? 21.261 -2.857 -34.573 1.00 87.25 170 GLY A N 1
ATOM 1369 C CA . GLY A 1 170 ? 20.832 -1.504 -34.237 1.00 87.25 170 GLY A CA 1
ATOM 1370 C C . GLY A 1 170 ? 19.336 -1.434 -33.929 1.00 87.25 170 GLY A C 1
ATOM 1371 O O . GLY A 1 170 ? 18.940 -0.797 -32.951 1.00 87.25 170 GLY A O 1
ATOM 1372 N N . ASP A 1 171 ? 18.506 -2.148 -34.696 1.00 89.69 171 ASP A N 1
ATOM 1373 C CA . ASP A 1 171 ? 17.062 -2.234 -34.449 1.00 89.69 171 ASP A CA 1
ATOM 1374 C C . ASP A 1 171 ? 16.749 -2.925 -33.110 1.00 89.69 171 ASP A C 1
ATOM 1376 O O . ASP A 1 171 ? 15.904 -2.453 -32.339 1.00 89.69 171 ASP A O 1
ATOM 1380 N N . ILE A 1 172 ? 17.466 -4.010 -32.789 1.00 89.88 172 ILE A N 1
ATOM 1381 C CA . ILE A 1 172 ? 17.349 -4.709 -31.500 1.00 89.88 172 ILE A CA 1
ATOM 1382 C C . ILE A 1 172 ? 17.793 -3.800 -30.349 1.00 89.88 172 ILE A C 1
ATOM 1384 O O . ILE A 1 172 ? 17.086 -3.701 -29.344 1.00 89.88 172 ILE A O 1
ATOM 1388 N N . LEU A 1 173 ? 18.925 -3.105 -30.487 1.00 91.31 173 LEU A N 1
ATOM 1389 C CA . LEU A 1 173 ? 19.441 -2.182 -29.475 1.00 91.31 173 LEU A CA 1
ATOM 1390 C C . LEU A 1 173 ? 18.503 -1.000 -29.239 1.00 91.31 173 LEU A C 1
ATOM 1392 O O . LEU A 1 173 ? 18.324 -0.590 -28.092 1.00 91.31 173 LEU A O 1
ATOM 1396 N N . GLU A 1 174 ? 17.874 -0.468 -30.285 1.00 91.38 174 GLU A N 1
ATOM 1397 C CA . GLU A 1 174 ? 16.887 0.606 -30.172 1.00 91.38 174 GLU A CA 1
ATOM 1398 C C . GLU A 1 174 ? 15.592 0.108 -29.512 1.00 91.38 174 GLU A C 1
ATOM 1400 O O . GLU A 1 174 ? 15.021 0.803 -28.664 1.00 91.38 174 GLU A O 1
ATOM 1405 N N . GLY A 1 175 ? 15.150 -1.112 -29.832 1.00 91.88 175 GLY A N 1
ATOM 1406 C CA . GLY A 1 175 ? 14.043 -1.773 -29.142 1.00 91.88 175 GLY A CA 1
ATOM 1407 C C . GLY A 1 175 ? 14.336 -1.969 -27.652 1.00 91.88 175 GLY A C 1
ATOM 1408 O O . GLY A 1 175 ? 13.541 -1.567 -26.798 1.00 91.88 175 GLY A O 1
ATOM 1409 N N . LEU A 1 176 ? 15.514 -2.505 -27.332 1.00 92.44 176 LEU A N 1
ATOM 1410 C CA . LEU A 1 176 ? 15.961 -2.749 -25.964 1.00 92.44 176 LEU A CA 1
ATOM 1411 C C . LEU A 1 176 ? 16.100 -1.445 -25.173 1.00 92.44 176 LEU A C 1
ATOM 1413 O O . LEU A 1 176 ? 15.614 -1.357 -24.047 1.00 92.44 176 LEU A O 1
ATOM 1417 N N . ARG A 1 177 ? 16.672 -0.402 -25.787 1.00 93.31 177 ARG A N 1
ATOM 1418 C CA . ARG A 1 177 ? 16.801 0.938 -25.202 1.00 93.31 177 ARG A CA 1
ATOM 1419 C C . ARG A 1 177 ? 15.443 1.490 -24.771 1.00 93.31 177 ARG A C 1
ATOM 1421 O O . ARG A 1 177 ? 15.321 2.039 -23.677 1.00 93.31 177 ARG A O 1
ATOM 1428 N N . ARG A 1 178 ? 14.415 1.341 -25.616 1.00 90.50 178 ARG A N 1
ATOM 1429 C CA . ARG A 1 178 ? 13.045 1.788 -25.310 1.00 90.50 178 ARG A CA 1
ATOM 1430 C C . ARG A 1 178 ? 12.424 0.981 -24.174 1.00 90.50 178 ARG A C 1
ATOM 1432 O O . ARG A 1 178 ? 11.846 1.580 -23.272 1.00 90.50 178 ARG A O 1
ATOM 1439 N N . VAL A 1 179 ? 12.566 -0.345 -24.195 1.00 90.12 179 VAL A N 1
ATOM 1440 C CA . VAL A 1 179 ? 12.024 -1.236 -23.151 1.00 90.12 179 VAL A CA 1
ATOM 1441 C C . VAL A 1 179 ? 12.673 -0.961 -21.792 1.00 90.12 179 VAL A C 1
ATOM 1443 O O . VAL A 1 179 ? 11.974 -0.860 -20.788 1.00 90.12 179 VAL A O 1
ATOM 1446 N N . MET A 1 180 ? 13.992 -0.766 -21.771 1.00 89.81 180 MET A N 1
ATOM 1447 C CA . MET A 1 180 ? 14.786 -0.478 -20.569 1.00 89.81 180 MET A CA 1
ATOM 1448 C C . MET A 1 180 ? 14.785 1.003 -20.161 1.00 89.81 180 MET A C 1
ATOM 1450 O O . MET A 1 180 ? 15.378 1.363 -19.147 1.00 89.81 180 MET A O 1
ATOM 1454 N N . ARG A 1 181 ? 14.110 1.861 -20.940 1.00 85.94 181 ARG A N 1
ATOM 1455 C CA . ARG A 1 181 ? 14.002 3.318 -20.737 1.00 85.94 181 ARG A CA 1
ATOM 1456 C C . ARG A 1 181 ? 15.335 4.043 -20.594 1.00 85.94 181 ARG A C 1
ATOM 1458 O O . ARG A 1 181 ? 15.448 5.031 -19.875 1.00 85.94 181 ARG A O 1
ATOM 1465 N N . ILE A 1 182 ? 16.329 3.589 -21.337 1.00 89.75 182 ILE A N 1
ATOM 1466 C CA . ILE A 1 182 ? 17.619 4.261 -21.405 1.00 89.75 182 ILE A CA 1
ATOM 1467 C C . ILE A 1 182 ? 17.460 5.471 -22.323 1.00 89.75 182 ILE A C 1
ATOM 1469 O O . ILE A 1 182 ? 16.991 5.371 -23.465 1.00 89.75 182 ILE A O 1
ATOM 1473 N N . SER A 1 183 ? 17.781 6.658 -21.813 1.00 90.25 183 SER A N 1
ATOM 1474 C CA . SER A 1 183 ? 17.653 7.881 -22.613 1.00 90.25 183 SER A CA 1
ATOM 1475 C C . SER A 1 183 ? 18.638 7.859 -23.791 1.00 90.25 183 SER A C 1
ATOM 1477 O O . SER A 1 183 ? 19.646 7.161 -23.743 1.00 90.25 183 SER A O 1
ATOM 1479 N N . ARG A 1 184 ? 18.384 8.621 -24.867 1.00 90.19 184 ARG A N 1
ATOM 1480 C CA . ARG A 1 184 ? 19.347 8.694 -25.989 1.00 90.19 184 ARG A CA 1
ATOM 1481 C C . ARG A 1 184 ? 20.719 9.183 -25.531 1.00 90.19 184 ARG A C 1
ATOM 1483 O O . ARG A 1 184 ? 21.722 8.586 -25.885 1.00 90.19 184 ARG A O 1
ATOM 1490 N N . LYS A 1 185 ? 20.729 10.205 -24.676 1.00 91.00 185 LYS A N 1
ATOM 1491 C CA . LYS A 1 185 ? 21.950 10.721 -24.060 1.00 91.00 185 LYS A CA 1
ATOM 1492 C C . LYS A 1 185 ? 22.682 9.631 -23.276 1.00 91.00 185 LYS A C 1
ATOM 1494 O O . LYS A 1 185 ? 23.874 9.446 -23.444 1.00 91.00 185 LYS A O 1
ATOM 1499 N N . GLU A 1 186 ? 21.950 8.885 -22.456 1.00 90.81 186 GLU A N 1
ATOM 1500 C CA . GLU A 1 186 ? 22.531 7.796 -21.674 1.00 90.81 186 GLU A CA 1
ATOM 1501 C C . GLU A 1 186 ? 23.080 6.670 -22.558 1.00 90.81 186 GLU A C 1
ATOM 1503 O O . GLU A 1 186 ? 24.150 6.145 -22.279 1.00 90.81 186 GLU A O 1
ATOM 1508 N N . HIS A 1 187 ? 22.376 6.325 -23.637 1.00 92.38 187 HIS A N 1
ATOM 1509 C CA . HIS A 1 187 ? 22.870 5.389 -24.640 1.00 92.38 187 HIS A CA 1
ATOM 1510 C C . HIS A 1 187 ? 24.181 5.884 -25.267 1.00 92.38 187 HIS A C 1
ATOM 1512 O O .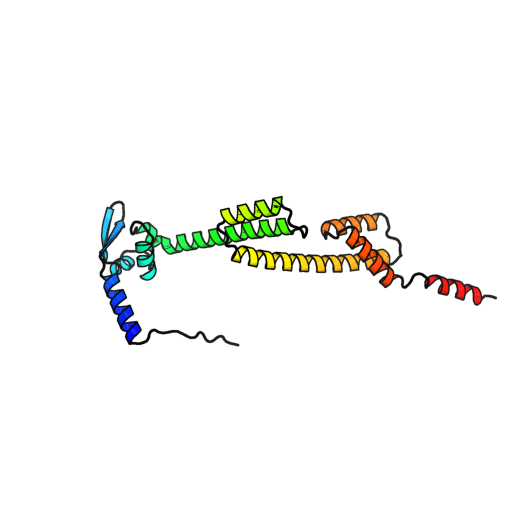 HIS A 1 187 ? 25.142 5.129 -25.311 1.00 92.38 187 HIS A O 1
ATOM 1518 N N . GLU A 1 188 ? 24.248 7.143 -25.703 1.00 91.38 188 GLU A N 1
ATOM 1519 C CA . GLU A 1 188 ? 25.463 7.733 -26.282 1.00 91.38 188 GLU A CA 1
ATOM 1520 C C . GLU A 1 188 ? 26.638 7.733 -25.293 1.00 91.38 188 GLU A C 1
ATOM 1522 O O . GLU A 1 188 ? 27.773 7.456 -25.680 1.00 91.38 188 GLU A O 1
ATOM 1527 N N . ASP A 1 189 ? 26.372 8.024 -24.018 1.00 92.19 189 ASP A N 1
ATOM 1528 C CA . ASP A 1 189 ? 27.375 7.969 -22.954 1.00 92.19 189 ASP A CA 1
ATOM 1529 C C . ASP A 1 189 ? 27.864 6.523 -22.741 1.00 92.19 189 ASP A C 1
ATOM 1531 O O . ASP A 1 189 ? 29.069 6.277 -22.698 1.00 92.19 189 ASP A O 1
ATOM 1535 N N . LEU A 1 190 ? 26.947 5.548 -22.709 1.00 91.62 190 LEU A N 1
ATOM 1536 C CA . LEU A 1 190 ? 27.272 4.123 -22.590 1.00 91.62 190 LEU A CA 1
ATOM 1537 C C . LEU A 1 190 ? 28.056 3.587 -23.790 1.00 91.62 190 LEU A C 1
ATOM 1539 O O . LEU A 1 190 ? 28.980 2.805 -23.593 1.00 91.62 190 LEU A O 1
ATOM 1543 N N . VAL A 1 191 ? 27.725 3.998 -25.018 1.00 90.81 191 VAL A N 1
ATOM 1544 C CA . VAL A 1 191 ? 28.482 3.606 -26.217 1.00 90.81 191 VAL A CA 1
ATOM 1545 C C . VAL A 1 191 ? 29.925 4.085 -26.096 1.00 90.81 191 VAL A C 1
ATOM 1547 O O . VAL A 1 191 ? 30.834 3.274 -26.235 1.00 90.81 191 VAL A O 1
ATOM 1550 N N . LYS A 1 192 ? 30.151 5.354 -25.730 1.00 88.88 192 LYS A N 1
ATOM 1551 C CA . LYS A 1 192 ? 31.509 5.889 -25.522 1.00 88.88 192 LYS A CA 1
ATOM 1552 C C . LYS A 1 192 ? 32.261 5.144 -24.419 1.00 88.88 192 LYS A C 1
ATOM 1554 O O . LYS A 1 192 ? 33.436 4.828 -24.582 1.00 88.88 192 LYS A O 1
ATOM 1559 N N . GLU A 1 193 ? 31.598 4.864 -23.295 1.00 88.31 193 GLU A N 1
ATOM 1560 C CA . GLU A 1 193 ? 32.176 4.079 -22.195 1.00 88.31 193 GLU A CA 1
ATOM 1561 C C . GLU A 1 193 ? 32.604 2.679 -22.672 1.00 88.31 193 GLU A C 1
ATOM 1563 O O . GLU A 1 193 ? 33.699 2.213 -22.343 1.00 88.31 193 GLU A O 1
ATOM 1568 N N . VAL A 1 194 ? 31.754 2.014 -23.460 1.00 88.62 194 VAL A N 1
ATOM 1569 C CA . VAL A 1 194 ? 32.000 0.661 -23.966 1.00 88.62 194 VAL A CA 1
ATOM 1570 C C . VAL A 1 194 ? 33.092 0.646 -25.036 1.00 88.62 194 VAL A C 1
ATOM 1572 O O . VAL A 1 194 ? 33.997 -0.181 -24.938 1.00 88.62 194 VAL A O 1
ATOM 1575 N N . GLU A 1 195 ? 33.080 1.576 -25.992 1.00 84.56 195 GLU A N 1
ATOM 1576 C CA . GLU A 1 195 ? 34.113 1.712 -27.030 1.00 84.56 195 GLU A CA 1
ATOM 1577 C C . GLU A 1 195 ? 35.515 1.827 -26.421 1.00 84.56 195 GLU A C 1
ATOM 1579 O O . GLU A 1 195 ? 36.434 1.130 -26.849 1.00 84.56 195 GLU A O 1
ATOM 1584 N N . VAL A 1 196 ? 35.671 2.631 -25.363 1.00 81.31 196 VAL A N 1
ATOM 1585 C CA . VAL A 1 196 ? 36.945 2.761 -24.638 1.00 81.31 196 VAL A CA 1
ATOM 1586 C C . VAL A 1 196 ? 37.366 1.433 -24.001 1.00 81.31 196 VAL A C 1
ATOM 1588 O O . VAL A 1 196 ? 38.549 1.090 -24.017 1.00 81.31 196 VAL A O 1
ATOM 1591 N N . SER A 1 197 ? 36.414 0.675 -23.449 1.00 76.00 197 SER A N 1
ATOM 1592 C CA . SER A 1 197 ? 36.696 -0.591 -22.760 1.00 76.00 197 SER A CA 1
ATOM 1593 C C . SER A 1 197 ? 36.976 -1.773 -23.695 1.00 76.00 197 SER A C 1
ATOM 1595 O O . SER A 1 197 ? 37.806 -2.614 -23.361 1.00 76.00 197 SER A O 1
ATOM 1597 N N . VAL A 1 198 ? 36.323 -1.831 -24.860 1.00 70.19 198 VAL A N 1
ATOM 1598 C CA . VAL A 1 198 ? 36.436 -2.941 -25.823 1.00 70.19 198 VAL A CA 1
ATOM 1599 C C . VAL A 1 198 ? 37.554 -2.692 -26.841 1.00 70.19 198 VAL A C 1
ATOM 1601 O O . VAL A 1 198 ? 38.255 -3.628 -27.216 1.00 70.19 198 VAL A O 1
ATOM 1604 N N . CYS A 1 199 ? 37.764 -1.444 -27.277 1.00 59.16 199 CYS A N 1
ATOM 1605 C CA . CYS A 1 199 ? 38.683 -1.131 -28.380 1.00 59.16 199 CYS A CA 1
ATOM 1606 C C . CYS A 1 199 ? 40.052 -0.582 -27.943 1.00 59.16 199 CYS A C 1
ATOM 1608 O O . CYS A 1 199 ? 40.952 -0.486 -28.778 1.00 59.16 199 CYS A O 1
ATOM 1610 N N . GLY A 1 200 ? 40.239 -0.236 -26.663 1.00 54.72 200 GLY A N 1
ATOM 1611 C CA . GLY A 1 200 ? 41.425 0.494 -26.201 1.00 54.72 200 GLY A CA 1
ATOM 1612 C C . GLY A 1 200 ? 41.489 1.931 -26.756 1.00 54.72 200 GLY A C 1
ATOM 1613 O O . GLY A 1 200 ? 40.634 2.337 -27.545 1.00 54.72 200 GLY A O 1
ATOM 1614 N N . PRO A 1 201 ? 42.467 2.760 -26.337 1.00 50.66 201 PRO A N 1
ATOM 1615 C CA . PRO A 1 201 ? 42.549 4.150 -26.783 1.00 50.66 201 PRO A CA 1
ATOM 1616 C C . PRO A 1 201 ? 42.710 4.244 -28.314 1.00 50.66 201 PRO A C 1
ATOM 1618 O O . PRO A 1 201 ? 43.426 3.427 -28.907 1.00 50.66 201 PRO A O 1
ATOM 1621 N N . PRO A 1 202 ? 42.090 5.248 -28.969 1.00 47.22 202 PRO A N 1
ATOM 1622 C CA . PRO A 1 202 ? 42.156 5.404 -30.418 1.00 47.22 202 PRO A CA 1
ATOM 1623 C C . PRO A 1 202 ? 43.612 5.611 -30.855 1.00 47.22 202 PRO A C 1
ATOM 1625 O O . PRO A 1 202 ? 44.208 6.657 -30.606 1.00 47.22 202 PRO A O 1
ATOM 1628 N N . GLY A 1 203 ? 44.192 4.584 -31.482 1.00 52.62 203 GLY A N 1
ATOM 1629 C CA . GLY A 1 203 ? 45.594 4.567 -31.912 1.00 52.62 203 GLY A CA 1
ATOM 1630 C C . GLY A 1 203 ? 46.303 3.212 -31.803 1.00 52.62 203 GLY A C 1
ATOM 1631 O O . GLY A 1 203 ? 47.342 3.048 -32.436 1.00 52.62 203 GLY A O 1
ATOM 1632 N N . CYS A 1 204 ? 45.754 2.233 -31.073 1.00 46.22 204 CYS A N 1
ATOM 1633 C CA . CYS A 1 204 ? 46.442 0.950 -30.856 1.00 46.22 204 CYS A CA 1
ATOM 1634 C C . CYS A 1 204 ? 46.547 0.060 -32.115 1.00 46.22 204 CYS A C 1
ATOM 1636 O O . CYS A 1 204 ? 47.541 -0.641 -32.285 1.00 46.22 204 CYS A O 1
ATOM 1638 N N . ASP A 1 205 ? 45.592 0.128 -33.049 1.00 47.84 205 ASP A N 1
ATOM 1639 C CA . ASP A 1 205 ? 45.593 -0.783 -34.212 1.00 47.84 205 ASP A CA 1
ATOM 1640 C C . ASP A 1 205 ? 46.552 -0.376 -35.333 1.00 47.84 205 ASP A C 1
ATOM 1642 O O . ASP A 1 205 ? 46.897 -1.200 -36.176 1.00 47.84 205 ASP A O 1
ATOM 1646 N N . LYS A 1 206 ? 47.027 0.877 -35.348 1.00 43.41 206 LYS A N 1
ATOM 1647 C CA . LYS A 1 206 ? 48.013 1.307 -36.353 1.00 43.41 206 LYS A CA 1
ATOM 1648 C C . LYS A 1 206 ? 49.416 0.773 -36.059 1.00 43.41 206 LYS A C 1
ATOM 1650 O O . LYS A 1 206 ? 50.191 0.601 -36.995 1.00 43.41 206 LYS A O 1
ATOM 1655 N N . ALA A 1 207 ? 49.718 0.447 -34.799 1.00 39.53 207 ALA A N 1
ATOM 1656 C CA . ALA A 1 207 ? 51.008 -0.120 -34.414 1.00 39.53 207 ALA A CA 1
ATOM 1657 C C . ALA A 1 207 ? 51.163 -1.585 -34.868 1.00 39.53 207 ALA A C 1
ATOM 1659 O O . ALA A 1 207 ? 52.227 -1.963 -35.351 1.00 39.53 207 ALA A O 1
ATOM 1660 N N . ALA A 1 208 ? 50.094 -2.388 -34.813 1.00 41.41 208 ALA A N 1
ATOM 1661 C CA . ALA A 1 208 ? 50.155 -3.801 -35.197 1.00 41.41 208 ALA A CA 1
ATOM 1662 C C . ALA A 1 208 ? 50.281 -4.012 -36.720 1.00 41.41 208 ALA A C 1
ATOM 1664 O O . ALA A 1 208 ? 50.940 -4.949 -37.169 1.00 41.41 208 ALA A O 1
ATOM 1665 N N . SER A 1 209 ? 49.695 -3.126 -37.535 1.00 42.34 209 SER A N 1
ATOM 1666 C CA . SER A 1 209 ? 49.788 -3.213 -38.999 1.00 42.34 209 SER A CA 1
ATOM 1667 C C . SER A 1 209 ? 51.111 -2.690 -39.581 1.00 42.34 209 SER A C 1
ATOM 1669 O O . SER A 1 209 ? 51.516 -3.142 -40.651 1.00 42.34 209 SER A O 1
ATOM 1671 N N . GLU A 1 210 ? 51.814 -1.773 -38.901 1.00 43.12 210 GLU A N 1
ATOM 1672 C CA . GLU A 1 210 ? 53.120 -1.264 -39.366 1.00 43.12 210 GLU A CA 1
ATOM 1673 C C . GLU A 1 210 ? 54.306 -2.164 -38.969 1.00 43.12 210 GLU A C 1
ATOM 1675 O O . GLU A 1 210 ? 55.321 -2.173 -39.671 1.00 43.12 210 GLU A O 1
ATOM 1680 N N . GLU A 1 211 ? 54.186 -2.981 -37.916 1.00 43.56 211 GLU A N 1
ATOM 1681 C CA . GLU A 1 211 ? 55.229 -3.948 -37.533 1.00 43.56 211 GLU A CA 1
ATOM 1682 C C . GLU A 1 211 ? 55.293 -5.174 -38.462 1.00 43.56 211 GLU A C 1
ATOM 1684 O O . GLU A 1 211 ? 56.385 -5.676 -38.725 1.00 43.56 211 GLU A O 1
ATOM 1689 N N . MET A 1 212 ? 54.179 -5.604 -39.072 1.00 41.81 212 MET A N 1
ATOM 1690 C CA . MET A 1 212 ? 54.203 -6.688 -40.073 1.00 41.81 212 MET A CA 1
ATOM 1691 C C . MET A 1 212 ? 54.845 -6.278 -41.409 1.00 41.81 212 MET A C 1
ATOM 1693 O O . MET A 1 212 ? 55.416 -7.124 -42.097 1.00 41.81 212 MET A O 1
ATOM 1697 N N . LEU A 1 213 ? 54.818 -4.989 -41.773 1.00 46.12 213 LEU A N 1
ATOM 1698 C CA . LEU A 1 213 ? 55.463 -4.489 -42.996 1.00 46.12 213 LEU A CA 1
ATOM 1699 C C . LEU A 1 213 ? 56.962 -4.187 -42.832 1.00 46.12 213 LEU A C 1
ATOM 1701 O O . LEU A 1 213 ? 57.663 -4.067 -43.838 1.00 46.12 213 LEU A O 1
ATOM 1705 N N . ARG A 1 214 ? 57.485 -4.099 -41.600 1.00 46.78 214 ARG A N 1
ATOM 1706 C CA . ARG A 1 214 ? 58.922 -3.878 -41.341 1.00 46.78 214 ARG A CA 1
ATOM 1707 C C . ARG A 1 214 ? 59.763 -5.151 -41.243 1.00 46.78 214 ARG A C 1
ATOM 1709 O O . ARG A 1 214 ? 60.979 -5.048 -41.320 1.00 46.78 214 ARG A O 1
ATOM 1716 N N . VAL A 1 215 ? 59.150 -6.332 -41.138 1.00 52.97 215 VAL A N 1
ATOM 1717 C CA . VAL A 1 215 ? 59.873 -7.623 -41.081 1.00 52.97 215 VAL A CA 1
ATOM 1718 C C . VAL A 1 215 ? 60.083 -8.243 -42.478 1.00 52.97 215 VAL A C 1
ATOM 1720 O O . VAL A 1 215 ? 60.723 -9.279 -42.610 1.00 52.97 215 VAL A O 1
ATOM 1723 N N . SER A 1 216 ? 59.595 -7.599 -43.548 1.00 50.81 216 SER A N 1
ATOM 1724 C CA . SER A 1 216 ? 59.740 -8.074 -44.941 1.00 50.81 216 SER A CA 1
ATOM 1725 C C . SER A 1 216 ? 60.624 -7.180 -45.833 1.00 50.81 216 SER A C 1
ATOM 1727 O O . SER A 1 216 ? 60.411 -7.128 -47.046 1.00 50.81 216 SER A O 1
ATOM 1729 N N . ARG A 1 217 ? 61.608 -6.467 -45.270 1.00 40.66 217 ARG A N 1
ATOM 1730 C CA . ARG A 1 217 ? 62.671 -5.793 -46.039 1.00 40.66 217 ARG A CA 1
ATOM 1731 C C . ARG A 1 217 ? 64.052 -6.130 -45.510 1.00 40.66 217 ARG A C 1
ATOM 1733 O O . ARG A 1 217 ? 64.204 -6.149 -44.272 1.00 40.66 217 ARG A O 1
#

Foldseek 3Di:
DDDDDPDDDQDPVRVVVVVVVLVVQQQDWFWEDDPNDTDTDGLVCLLVVAPDRADSVLSVVCCVVDPGHYRVCRNCVVVVVVVVVVLLVVLLVVLLVLLLVLCVLVHHDPVSVVVSVVSCVVSVPDPVSVVVSNVVSNVVNVVLLVVLLVVLLVLLLVCCLVPDNDDVNVVVSVVSCVVSVQDPVNVVVSNVVSCCVNVPDPPPVVVVVVVVVVVPD

Mean predicted aligned error: 11.9 Å